Protein AF-A0A6J4S3A6-F1 (afdb_monomer_lite)

Secondary structure (DSSP, 8-state):
-TTHHHHHHHHHHHHHHHHHHHHHTTT-----HHHHHHHHHSHHHHHHHHHTTHHHHGGG-HHHHHHHHHHHHHHTT-SS-SPPP---GGGSPP---SGGGGSPPP-SSS---HHHHHHHTT----TTSPP-EE--SEEEHHHHHHHHHH-TT--EE--HHHHHHHHHTTSGGG-TT-EEE-EE-GGG-----TTGGGT-EEPP-STT-S------

InterPro domains:
  IPR007859 ETF-QO/FixX, C-terminal domain [PF05187] (109-214)
  IPR036188 FAD/NAD(P)-binding domain superfamily [G3DSA:3.50.50.60] (1-51)
  IPR040156 Electron transfer flavoprotein-ubiquinone oxidoreductase [PTHR10617] (1-214)

Radius of gyration: 22.81 Å; chains: 1; bounding box: 54×41×66 Å

Organism: NCBI:txid768556

Sequence (216 aa):
LKGVHYAMHAGIYAAEAIYDQLKRSEGVVTDLSAYDARVRDSAIDKEIYRSRNMRQVFSKGFFAGGAMANLMEITGGRFPAGHFHTENDAEVDVFIGDRSKSYPKPDNELTFDKLSSVFLSGNATRDDAPNHIRIQEHVPLEVALMWQNMCPAAVYQVPDEVLERAEQNGGLAGMEGETVDVQVTPSNCVQCGAITAKGGRLTPPEGGDGPNYQLA

Foldseek 3Di:
DPCVVLVVQLVVLQVVQQVVCCVVPVHDDDDSVSSVVDSCVDPNVL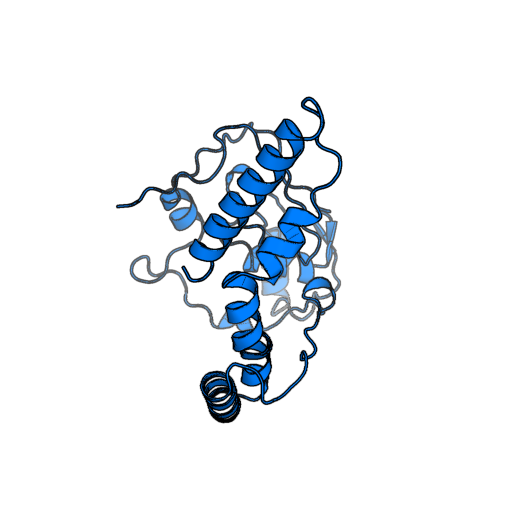QCLLCQCLVVQCVVPDPRSVVQNVVSNVVSNPPVHDHDDDDQLLPDDFADDPVVVPDDDAPVPPGDDLQVVLVVLVFDFDQPWPQQKDADQWAWPSLLVCCCVQASQNQKDFDPVLVVVQVVVVHCRVRTRPIGGIHGRRSRDQPPCRCVSPGMDGGDTPPPGHGDDDDD

pLDDT: mean 92.36, std 5.08, range [53.88, 97.88]

Structure (mmCIF, N/CA/C/O backbone):
data_AF-A0A6J4S3A6-F1
#
_entry.id   AF-A0A6J4S3A6-F1
#
loop_
_atom_site.group_PDB
_atom_site.id
_atom_site.type_symbol
_atom_site.label_atom_id
_atom_site.label_alt_id
_atom_site.label_comp_id
_atom_site.label_asym_id
_atom_site.label_entity_id
_atom_site.label_seq_id
_atom_site.pdbx_PDB_ins_code
_atom_site.Cartn_x
_atom_site.Cartn_y
_atom_site.Cartn_z
_atom_site.occupancy
_atom_site.B_iso_or_equiv
_atom_site.auth_seq_id
_atom_site.auth_comp_id
_atom_site.auth_asym_id
_atom_site.auth_atom_id
_atom_site.pdbx_PDB_model_num
ATOM 1 N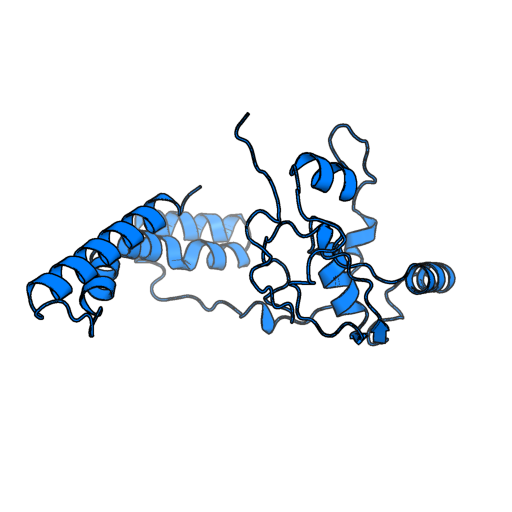 N . LEU A 1 1 ? -12.408 6.537 -0.265 1.00 53.88 1 LEU A N 1
ATOM 2 C CA . LEU A 1 1 ? -11.934 6.180 1.095 1.00 53.88 1 LEU A CA 1
ATOM 3 C C . LEU A 1 1 ? -12.893 5.203 1.792 1.00 53.88 1 LEU A C 1
ATOM 5 O O . LEU A 1 1 ? -13.306 5.434 2.921 1.00 53.88 1 LEU A O 1
ATOM 9 N N . LYS A 1 2 ? -13.271 4.096 1.136 1.00 72.94 2 LYS A N 1
ATOM 10 C CA . LYS A 1 2 ? -14.063 3.045 1.798 1.00 72.94 2 LYS A CA 1
ATOM 11 C C . LYS A 1 2 ? -13.086 2.236 2.658 1.00 72.94 2 LYS A C 1
ATOM 13 O O . LYS A 1 2 ? -12.140 1.692 2.101 1.00 72.94 2 LYS A O 1
ATOM 18 N N . GLY A 1 3 ? -13.248 2.261 3.981 1.00 89.25 3 GLY A N 1
ATOM 19 C CA . GLY A 1 3 ? -12.340 1.611 4.937 1.00 89.25 3 GLY A CA 1
ATOM 20 C C . GLY A 1 3 ? -11.951 2.485 6.132 1.00 89.25 3 GLY A C 1
ATOM 21 O O . GLY A 1 3 ? -11.727 1.958 7.216 1.00 89.25 3 GLY A O 1
ATOM 22 N N . VAL A 1 4 ? -11.952 3.816 5.979 1.00 94.38 4 VAL A N 1
ATOM 23 C CA . VAL A 1 4 ? -11.658 4.743 7.092 1.00 94.38 4 VAL A CA 1
ATOM 24 C C . VAL A 1 4 ? -12.706 4.616 8.195 1.00 94.38 4 VAL A C 1
ATOM 26 O O . VAL A 1 4 ? -12.361 4.541 9.368 1.00 94.38 4 VAL A O 1
ATOM 29 N N . HIS A 1 5 ? -13.984 4.513 7.828 1.00 93.81 5 HIS A N 1
ATOM 30 C CA . HIS A 1 5 ? -15.069 4.324 8.788 1.00 93.81 5 HIS A CA 1
ATOM 31 C C . HIS A 1 5 ? -14.950 2.994 9.543 1.00 93.81 5 HIS A C 1
ATOM 33 O O . HIS A 1 5 ? -15.181 2.964 10.748 1.00 93.81 5 HIS A O 1
ATOM 39 N N . TYR A 1 6 ? -14.509 1.914 8.885 1.00 95.00 6 TYR A N 1
ATOM 40 C CA . TYR A 1 6 ? -14.209 0.655 9.576 1.00 95.00 6 TYR A CA 1
ATOM 41 C C . TYR A 1 6 ? -13.036 0.799 10.541 1.00 95.00 6 TYR A C 1
ATOM 43 O O . TYR A 1 6 ? -13.127 0.312 11.661 1.00 95.00 6 TYR A O 1
ATOM 51 N N . ALA A 1 7 ? -11.965 1.493 10.145 1.00 95.94 7 ALA A N 1
ATOM 52 C CA . ALA A 1 7 ? -10.823 1.745 11.021 1.00 95.94 7 ALA A CA 1
ATOM 53 C C . ALA A 1 7 ? -11.223 2.573 12.255 1.00 95.94 7 ALA A C 1
ATOM 55 O O . ALA A 1 7 ? -10.810 2.257 13.368 1.00 95.94 7 ALA A O 1
ATOM 56 N N . MET A 1 8 ? -12.088 3.579 12.081 1.00 96.12 8 MET A N 1
ATOM 57 C CA . MET A 1 8 ? -12.657 4.346 13.194 1.00 96.12 8 MET A CA 1
ATOM 58 C C . MET A 1 8 ? -13.475 3.452 14.131 1.00 96.12 8 MET A C 1
ATOM 60 O O . MET A 1 8 ? -13.255 3.477 15.339 1.00 96.12 8 MET A O 1
ATOM 64 N N . HIS A 1 9 ? -14.381 2.632 13.589 1.00 96.25 9 HIS A N 1
ATOM 65 C CA . HIS A 1 9 ? -15.170 1.695 14.391 1.00 96.25 9 HIS A CA 1
ATOM 66 C C . HIS A 1 9 ? -14.294 0.672 15.118 1.00 96.25 9 HIS A C 1
ATOM 68 O O . HIS A 1 9 ? -14.492 0.452 16.308 1.00 96.25 9 HIS A O 1
ATOM 74 N N . ALA A 1 10 ? -13.292 0.103 14.448 1.00 97.00 10 ALA A N 1
ATOM 75 C CA . ALA A 1 10 ? -12.333 -0.806 15.061 1.00 97.00 10 ALA A CA 1
ATOM 76 C C . ALA A 1 10 ? -11.585 -0.130 16.223 1.00 97.00 10 ALA A C 1
ATOM 78 O O . ALA A 1 10 ? -11.488 -0.706 17.303 1.00 97.00 10 ALA A O 1
ATOM 79 N N . GLY A 1 11 ? -11.138 1.118 16.046 1.00 97.62 11 GLY A N 1
ATOM 80 C CA . GLY A 1 11 ? -10.522 1.904 17.118 1.00 97.62 11 GLY A CA 1
ATOM 81 C C . GLY A 1 11 ? -11.458 2.132 18.310 1.00 97.62 11 GLY A C 1
ATOM 82 O O . GLY A 1 11 ? -11.045 1.952 19.455 1.00 97.62 11 GLY A O 1
ATOM 83 N N . ILE A 1 12 ? -12.729 2.457 18.053 1.00 97.75 12 ILE A N 1
ATOM 84 C CA . ILE A 1 12 ? -13.757 2.613 19.095 1.00 97.75 12 ILE A CA 1
ATOM 85 C C . ILE A 1 12 ? -13.963 1.294 19.851 1.00 97.75 12 ILE A C 1
ATOM 87 O O . ILE A 1 12 ? -13.875 1.274 21.077 1.00 97.75 12 ILE A O 1
ATOM 91 N N . TYR A 1 13 ? -14.161 0.179 19.144 1.00 97.88 13 TYR A N 1
ATOM 92 C CA . TYR A 1 13 ? -14.373 -1.131 19.768 1.00 97.88 13 TYR A CA 1
ATOM 93 C C . TYR A 1 13 ? -13.161 -1.601 20.574 1.00 97.88 13 TYR A C 1
ATOM 95 O O . TYR A 1 13 ? -13.328 -2.218 21.628 1.00 97.88 13 TYR A O 1
ATOM 103 N N . ALA A 1 14 ? -11.946 -1.307 20.103 1.00 97.38 14 ALA A N 1
ATOM 104 C CA . ALA A 1 14 ? -10.721 -1.601 20.835 1.00 97.38 14 ALA A CA 1
ATOM 105 C C . ALA A 1 14 ? -10.650 -0.787 22.134 1.00 97.38 14 ALA A C 1
ATOM 107 O O . ALA A 1 14 ? -10.395 -1.352 23.197 1.00 97.38 14 ALA A O 1
ATOM 108 N N . ALA A 1 15 ? -10.939 0.518 22.072 1.00 97.25 15 ALA A N 1
ATOM 109 C CA . ALA A 1 15 ? -10.953 1.389 23.244 1.00 97.25 15 ALA A CA 1
ATOM 110 C C . ALA A 1 15 ? -11.995 0.946 24.285 1.00 97.25 15 ALA A C 1
ATOM 112 O O . ALA A 1 15 ? -11.681 0.866 25.472 1.00 97.25 15 ALA A O 1
ATOM 113 N N . GLU A 1 16 ? -13.209 0.598 23.848 1.00 96.25 16 GLU A N 1
ATOM 114 C CA . GLU A 1 16 ? -14.265 0.070 24.719 1.00 96.25 16 GLU A CA 1
ATOM 115 C C . GLU A 1 16 ? -13.851 -1.246 25.391 1.00 96.25 16 GLU A C 1
ATOM 117 O O . GLU A 1 16 ? -14.029 -1.406 26.598 1.00 96.25 16 GLU A O 1
ATOM 122 N N . ALA A 1 17 ? -13.256 -2.177 24.636 1.00 96.19 17 ALA A N 1
ATOM 123 C CA . ALA A 1 17 ? -12.787 -3.452 25.175 1.00 96.19 17 ALA A CA 1
ATOM 124 C C . ALA A 1 17 ? -11.681 -3.270 26.225 1.00 96.19 17 ALA A C 1
ATOM 126 O O . ALA A 1 17 ? -11.756 -3.866 27.301 1.00 96.19 17 ALA A O 1
ATOM 127 N N . ILE A 1 18 ? -10.696 -2.413 25.937 1.00 96.31 18 ILE A N 1
ATOM 128 C CA . ILE A 1 18 ? -9.613 -2.076 26.869 1.00 96.31 18 ILE A CA 1
ATOM 129 C C . ILE A 1 18 ? -10.188 -1.451 28.143 1.00 96.31 18 ILE A C 1
ATOM 131 O O . ILE A 1 18 ? -9.857 -1.874 29.251 1.00 96.31 18 ILE A O 1
ATOM 135 N N . TYR A 1 19 ? -11.077 -0.466 28.003 1.00 95.62 19 TYR A N 1
ATOM 136 C CA . TYR A 1 19 ? -11.673 0.237 29.135 1.00 95.62 19 TYR A CA 1
ATOM 137 C C . TYR A 1 19 ? -12.502 -0.683 30.039 1.00 95.62 19 TYR A C 1
ATOM 139 O O . TYR A 1 19 ? -12.369 -0.636 31.266 1.00 95.62 19 TYR A O 1
ATOM 147 N N . ASP A 1 20 ? -13.328 -1.548 29.448 1.00 93.69 20 ASP A N 1
ATOM 148 C CA . ASP A 1 20 ? -14.115 -2.529 30.194 1.00 93.69 20 ASP A CA 1
ATOM 149 C C . ASP A 1 20 ? -13.223 -3.488 30.982 1.00 93.69 20 ASP A C 1
ATOM 151 O O . ASP A 1 20 ? -13.526 -3.811 32.136 1.00 93.69 20 ASP A O 1
ATOM 155 N N . GLN A 1 21 ? -12.113 -3.930 30.385 1.00 94.31 21 GLN A N 1
ATOM 156 C CA . GLN A 1 21 ? -11.189 -4.828 31.059 1.00 94.31 21 GLN A CA 1
ATOM 157 C C . GLN A 1 21 ? -10.470 -4.136 32.217 1.00 94.31 21 GLN A C 1
ATOM 159 O O . GLN A 1 21 ? -10.438 -4.691 33.317 1.00 94.31 21 GLN A O 1
ATOM 164 N N . LEU A 1 22 ? -9.974 -2.913 32.003 1.00 95.06 22 LEU A N 1
ATOM 165 C CA . LEU A 1 22 ? -9.347 -2.103 33.049 1.00 95.06 22 LEU A CA 1
ATOM 166 C C . LEU A 1 22 ? -10.274 -1.926 34.257 1.00 95.06 22 LEU A C 1
ATOM 168 O O . LEU A 1 22 ? -9.833 -2.061 35.397 1.00 95.06 22 LEU A O 1
ATOM 172 N N . LYS A 1 23 ? -11.568 -1.681 34.016 1.00 93.69 23 LYS A N 1
ATOM 173 C CA . LYS A 1 23 ? -12.576 -1.549 35.077 1.00 93.69 23 LYS A CA 1
ATOM 174 C C . LYS A 1 23 ? -12.813 -2.829 35.868 1.00 93.69 23 LYS A C 1
ATOM 176 O O . LYS A 1 23 ? -13.045 -2.759 37.070 1.00 93.69 23 LYS A O 1
ATOM 181 N N . ARG A 1 24 ? -12.839 -3.977 35.192 1.00 90.69 24 ARG A N 1
ATOM 182 C CA . ARG A 1 24 ? -13.183 -5.269 35.809 1.00 90.69 24 ARG A CA 1
ATOM 183 C C . ARG A 1 24 ? -11.988 -5.969 36.449 1.00 90.69 24 ARG A C 1
ATOM 185 O O . ARG A 1 24 ? -12.195 -6.828 37.295 1.00 90.69 24 ARG A O 1
ATOM 192 N N . SER A 1 25 ? -10.772 -5.609 36.046 1.00 87.06 25 SER A N 1
ATOM 193 C CA . SER A 1 25 ? -9.546 -6.359 36.353 1.00 87.06 25 SER A CA 1
ATOM 194 C C . SER A 1 25 ? -8.520 -5.516 37.115 1.00 87.06 25 SER A C 1
ATOM 196 O O . SER A 1 25 ? -7.321 -5.665 36.898 1.00 87.06 25 SER A O 1
ATOM 198 N N . GLU A 1 26 ? -8.985 -4.580 37.952 1.00 86.00 26 GLU A N 1
ATOM 199 C CA . GLU A 1 26 ? -8.135 -3.727 38.804 1.00 86.00 26 GLU A CA 1
ATOM 200 C C . GLU A 1 26 ? -6.986 -3.029 38.040 1.00 86.00 26 GLU A C 1
ATOM 202 O O . GLU A 1 26 ? -5.879 -2.867 38.545 1.00 86.00 26 GLU A O 1
ATOM 207 N N . GLY A 1 27 ? -7.244 -2.604 36.798 1.00 84.69 27 GLY A N 1
ATOM 208 C CA . GLY A 1 27 ? -6.258 -1.911 35.964 1.00 84.69 27 GLY A CA 1
ATOM 209 C C . GLY A 1 27 ? -5.333 -2.807 35.133 1.00 84.69 27 GLY A C 1
ATOM 210 O O . GLY A 1 27 ? -4.421 -2.285 34.495 1.00 84.69 27 GLY A O 1
ATOM 211 N N . VAL A 1 28 ? -5.560 -4.123 35.079 1.00 87.31 28 VAL A N 1
ATOM 212 C CA . VAL A 1 28 ? -4.766 -5.049 34.251 1.00 87.31 28 VAL A CA 1
ATOM 213 C C . VAL A 1 28 ? -5.527 -5.448 32.981 1.00 87.31 28 VAL A C 1
ATOM 215 O O . VAL A 1 28 ? -6.681 -5.859 33.039 1.00 87.31 28 VAL A O 1
ATOM 218 N N . VAL A 1 29 ? -4.873 -5.363 31.820 1.00 87.81 29 VAL A N 1
ATOM 219 C CA . VAL A 1 29 ? -5.409 -5.821 30.524 1.00 87.81 29 VAL A CA 1
ATOM 220 C C . VAL A 1 29 ? -4.690 -7.107 30.127 1.00 87.81 29 VAL A C 1
ATOM 222 O O . VAL A 1 29 ? -3.483 -7.086 29.897 1.00 87.81 29 VAL A O 1
ATOM 225 N N . THR A 1 30 ? -5.406 -8.227 30.059 1.00 89.06 30 THR A N 1
ATOM 226 C CA . THR A 1 30 ? -4.846 -9.548 29.712 1.00 89.06 30 THR A CA 1
ATOM 227 C C . THR A 1 30 ? -5.571 -10.250 28.566 1.00 89.06 30 THR A C 1
ATOM 229 O O . THR A 1 30 ? -5.031 -11.199 28.008 1.00 89.06 30 THR A O 1
ATOM 232 N N . ASP A 1 31 ? -6.776 -9.805 28.203 1.00 90.12 31 ASP A N 1
ATOM 233 C CA . ASP A 1 31 ? -7.652 -10.488 27.249 1.00 90.12 31 ASP A CA 1
ATOM 234 C C . ASP A 1 31 ? -8.515 -9.477 26.493 1.00 90.12 31 ASP A C 1
ATOM 236 O O . ASP A 1 31 ? -9.403 -8.836 27.054 1.00 90.12 31 ASP A O 1
ATOM 240 N N . LE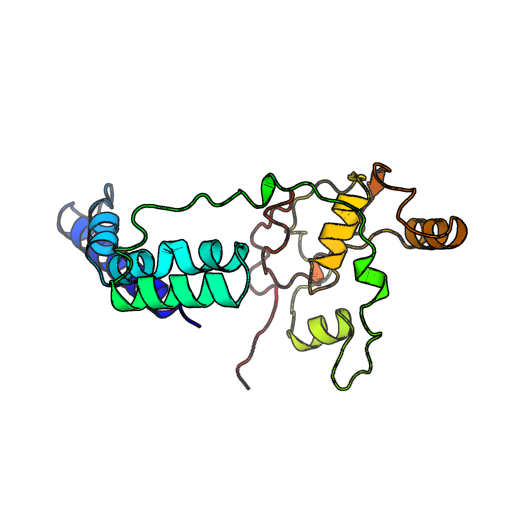U A 1 32 ? -8.270 -9.384 25.189 1.00 93.31 32 LEU A N 1
ATOM 241 C CA . LEU A 1 32 ? -9.007 -8.525 24.268 1.00 93.31 32 LEU A CA 1
ATOM 242 C C . LEU A 1 32 ? -9.890 -9.332 23.304 1.00 93.31 32 LEU A C 1
ATOM 244 O O . LEU A 1 32 ? -10.289 -8.820 22.262 1.00 93.31 32 LEU A O 1
ATOM 248 N N . SER A 1 33 ? -10.259 -10.569 23.645 1.00 96.00 33 SER A N 1
ATOM 249 C CA . SER A 1 33 ? -11.230 -11.374 22.885 1.00 96.00 33 SER A CA 1
ATOM 250 C C . SER A 1 33 ? -12.563 -10.642 22.661 1.00 96.00 33 SER A C 1
ATOM 252 O O . SER A 1 33 ? -13.178 -10.754 21.601 1.00 96.00 33 SER A O 1
ATOM 254 N N . ALA A 1 34 ? -12.974 -9.801 23.617 1.00 95.31 34 ALA A N 1
ATOM 255 C CA . ALA A 1 34 ? -14.160 -8.957 23.502 1.00 95.31 34 ALA 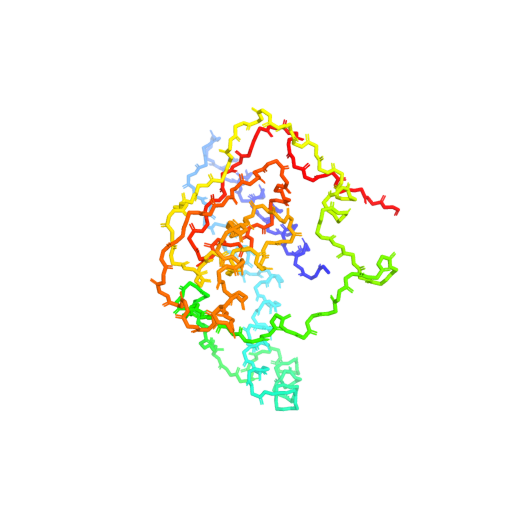A CA 1
ATOM 256 C C . ALA A 1 34 ? -14.065 -7.906 22.377 1.00 95.31 34 ALA A C 1
ATOM 258 O O . ALA A 1 34 ? -15.099 -7.466 21.877 1.00 95.31 34 ALA A O 1
ATOM 259 N N . TYR A 1 35 ? -12.861 -7.481 21.975 1.00 97.44 35 TYR A N 1
ATOM 260 C CA . TYR A 1 35 ? -12.679 -6.622 20.800 1.00 97.44 35 TYR A CA 1
ATOM 261 C C . TYR A 1 35 ? -12.959 -7.397 19.505 1.00 97.44 35 TYR A C 1
ATOM 263 O O . TYR A 1 35 ? -13.741 -6.925 18.682 1.00 97.44 35 TYR A O 1
ATOM 271 N N . ASP A 1 36 ? -12.397 -8.602 19.355 1.00 97.00 36 ASP A N 1
ATOM 272 C CA . ASP A 1 36 ? -12.640 -9.460 18.182 1.00 97.00 36 ASP A CA 1
ATOM 273 C C . ASP A 1 36 ? -14.134 -9.787 18.037 1.00 97.00 36 ASP A C 1
ATOM 275 O O . ASP A 1 36 ? -14.702 -9.601 16.961 1.00 97.00 36 ASP A O 1
ATOM 279 N N . ALA A 1 37 ? -14.806 -10.155 19.135 1.00 97.44 37 ALA A N 1
ATOM 280 C CA . ALA A 1 37 ? -16.251 -10.388 19.137 1.00 97.44 37 ALA A CA 1
ATOM 281 C C . ALA A 1 37 ? -17.042 -9.152 18.669 1.00 97.44 37 ALA A C 1
ATOM 283 O O . ALA A 1 37 ? -17.884 -9.254 17.778 1.00 97.44 37 ALA A O 1
ATOM 284 N N . ARG A 1 38 ? -16.724 -7.960 19.198 1.00 97.56 38 ARG A N 1
ATOM 285 C CA . ARG A 1 38 ? -17.371 -6.705 18.780 1.00 97.56 38 ARG A CA 1
ATOM 286 C C . ARG A 1 38 ? -17.172 -6.416 17.297 1.00 97.56 38 ARG A C 1
ATOM 288 O O . ARG A 1 38 ? -18.129 -6.031 16.634 1.00 97.56 38 ARG A O 1
ATOM 295 N N . VAL A 1 39 ? -15.962 -6.605 16.765 1.00 97.44 39 VAL A N 1
ATOM 296 C CA . VAL A 1 39 ? -15.687 -6.405 15.333 1.00 97.44 39 VAL A CA 1
ATOM 297 C C . VAL A 1 39 ? -16.514 -7.375 14.489 1.00 97.44 39 VAL A C 1
ATOM 299 O O . VAL A 1 39 ? -17.177 -6.925 13.551 1.00 97.44 39 VAL A O 1
ATOM 302 N N . ARG A 1 40 ? -16.542 -8.665 14.848 1.00 96.50 40 ARG A N 1
ATOM 303 C CA . ARG A 1 40 ? -17.299 -9.706 14.128 1.00 96.50 40 ARG A CA 1
ATOM 304 C C . ARG A 1 40 ? -18.814 -9.503 14.174 1.00 96.50 40 ARG A C 1
ATOM 306 O O . ARG A 1 40 ? -19.495 -9.779 13.193 1.00 96.50 40 ARG A O 1
ATOM 313 N N . ASP A 1 41 ? -19.345 -8.955 15.263 1.00 96.81 41 ASP A N 1
ATOM 314 C CA . ASP A 1 41 ? -20.783 -8.683 15.396 1.00 96.81 41 ASP A CA 1
ATOM 315 C C . ASP A 1 41 ? -21.213 -7.326 14.789 1.00 96.81 41 ASP A C 1
ATOM 317 O O . ASP A 1 41 ? -22.412 -7.019 14.667 1.00 96.81 41 ASP A O 1
ATOM 321 N N . SER A 1 42 ? -20.247 -6.499 14.372 1.00 96.06 42 SER A N 1
ATOM 322 C CA . SER A 1 42 ? -20.474 -5.132 13.889 1.00 96.06 42 SER A CA 1
ATOM 323 C C . SER A 1 42 ? -20.875 -5.032 12.410 1.00 96.06 42 SER A C 1
ATOM 325 O O . SER A 1 42 ? -21.037 -6.016 11.686 1.00 96.06 42 SER A O 1
ATOM 327 N N . ALA A 1 43 ? -21.049 -3.792 11.942 1.00 92.50 43 ALA A N 1
ATOM 328 C CA . ALA A 1 43 ? -21.210 -3.487 10.523 1.00 92.50 43 ALA A CA 1
ATOM 329 C C . ALA A 1 43 ? -19.944 -3.791 9.700 1.00 92.50 43 ALA A C 1
ATOM 331 O O . ALA A 1 43 ? -20.068 -4.070 8.510 1.00 92.50 43 ALA A O 1
ATOM 332 N N . ILE A 1 44 ? -18.753 -3.787 10.322 1.00 95.50 44 ILE A N 1
ATOM 333 C CA . ILE A 1 44 ? -17.480 -4.069 9.641 1.00 95.50 44 ILE A CA 1
ATOM 334 C C . ILE A 1 44 ? -17.540 -5.455 8.993 1.00 95.50 44 ILE A C 1
ATOM 336 O O . ILE A 1 44 ? -17.407 -5.572 7.776 1.00 95.50 44 ILE A O 1
ATOM 340 N N . ASP A 1 45 ? -17.800 -6.494 9.790 1.00 94.94 45 ASP A N 1
ATOM 341 C CA . ASP A 1 45 ? -17.820 -7.874 9.301 1.00 94.94 45 ASP A CA 1
ATOM 342 C C . ASP A 1 45 ? -18.948 -8.102 8.290 1.00 94.94 45 ASP A C 1
ATOM 344 O O . ASP A 1 45 ? -18.725 -8.662 7.220 1.00 94.94 45 ASP A O 1
ATOM 348 N N . LYS A 1 46 ? -20.145 -7.564 8.557 1.00 92.69 46 LYS A N 1
ATOM 349 C CA . LYS A 1 46 ? -21.302 -7.674 7.652 1.00 92.69 46 LYS A CA 1
ATOM 350 C C . LYS A 1 46 ? -21.019 -7.087 6.266 1.00 92.69 46 LYS A C 1
ATOM 352 O O . LYS A 1 46 ? -21.387 -7.688 5.253 1.00 92.69 46 LYS A O 1
ATOM 357 N N . GLU A 1 47 ? -20.378 -5.923 6.198 1.00 93.12 47 GLU A N 1
ATOM 358 C CA . GLU A 1 47 ? -20.072 -5.251 4.931 1.00 93.12 47 GLU A CA 1
ATOM 359 C C . GLU A 1 47 ? -18.877 -5.886 4.202 1.00 93.12 47 GLU A C 1
ATOM 361 O O . GLU A 1 47 ? -18.921 -6.056 2.976 1.00 93.12 47 GLU A O 1
ATOM 366 N N . ILE A 1 48 ? -17.842 -6.313 4.935 1.00 92.81 48 ILE A N 1
ATOM 367 C CA . ILE A 1 48 ? -16.728 -7.084 4.362 1.00 92.81 48 ILE A CA 1
ATOM 368 C C . ILE A 1 48 ? -17.251 -8.412 3.814 1.00 92.81 48 ILE A C 1
ATOM 370 O O . ILE A 1 48 ? -16.970 -8.753 2.668 1.00 92.81 48 ILE A O 1
ATOM 374 N N . TYR A 1 49 ? -18.093 -9.126 4.563 1.00 92.75 49 TYR A N 1
ATOM 375 C CA . TYR A 1 49 ? -18.704 -10.376 4.120 1.00 92.75 49 TYR A CA 1
ATOM 376 C C . TYR A 1 49 ? -19.482 -10.198 2.816 1.00 92.75 49 TYR A C 1
ATOM 378 O O . TYR A 1 49 ? -19.344 -11.019 1.906 1.00 92.75 49 TYR A O 1
ATOM 386 N N . ARG A 1 50 ? -20.266 -9.119 2.690 1.00 92.88 50 ARG A N 1
ATOM 387 C CA . ARG A 1 50 ? -21.036 -8.812 1.473 1.00 92.88 50 ARG A CA 1
ATOM 388 C C . ARG A 1 50 ? -20.145 -8.627 0.243 1.00 92.88 50 ARG A C 1
ATOM 390 O O . ARG A 1 50 ? -20.545 -8.994 -0.860 1.00 92.88 50 ARG A O 1
ATOM 397 N N . SER A 1 51 ? -18.948 -8.076 0.437 1.00 91.81 51 SER A N 1
ATOM 398 C CA . SER A 1 51 ? -18.022 -7.680 -0.629 1.00 91.81 51 SER A CA 1
ATOM 399 C C . SER A 1 51 ? -16.811 -8.612 -0.799 1.00 91.81 51 SER A C 1
ATOM 401 O O . SER A 1 51 ? -16.020 -8.421 -1.721 1.00 91.81 51 SER A O 1
ATOM 403 N N . ARG A 1 52 ? -16.689 -9.663 0.024 1.00 93.06 52 ARG A N 1
ATOM 404 C CA . ARG A 1 52 ? -15.477 -10.494 0.180 1.00 93.06 52 ARG A CA 1
ATOM 405 C C . ARG A 1 52 ? -14.905 -11.109 -1.101 1.00 93.06 52 ARG A C 1
ATOM 407 O O . ARG A 1 52 ? -13.706 -11.346 -1.171 1.00 93.06 52 ARG A O 1
ATOM 414 N N . ASN A 1 53 ? -15.758 -11.365 -2.096 1.00 94.81 53 ASN A N 1
ATOM 415 C CA . ASN A 1 53 ? -15.376 -11.980 -3.372 1.00 94.81 53 ASN A CA 1
ATOM 416 C C . ASN A 1 53 ? -15.409 -10.983 -4.552 1.00 94.81 53 ASN A C 1
ATOM 418 O O . ASN A 1 53 ? -15.258 -11.391 -5.705 1.00 94.81 53 ASN A O 1
ATOM 422 N N . MET A 1 54 ? -15.652 -9.685 -4.304 1.00 92.12 54 MET A N 1
ATOM 423 C CA . MET A 1 54 ? -15.824 -8.680 -5.365 1.00 92.12 54 MET A CA 1
ATOM 424 C C . MET A 1 54 ? -14.588 -8.555 -6.254 1.00 92.12 54 MET A C 1
ATOM 426 O O . MET A 1 54 ? -14.734 -8.499 -7.468 1.00 92.12 54 MET A O 1
ATOM 430 N N . ARG A 1 55 ? -13.373 -8.551 -5.694 1.00 92.06 55 ARG A N 1
ATOM 431 C CA . ARG A 1 55 ? -12.138 -8.484 -6.495 1.00 92.06 55 ARG A CA 1
ATOM 432 C C . ARG A 1 55 ? -11.969 -9.741 -7.351 1.00 92.06 55 ARG A C 1
ATOM 434 O O . ARG A 1 55 ? -11.662 -9.657 -8.535 1.00 92.06 55 ARG A O 1
ATOM 441 N N . GLN A 1 56 ? -12.214 -10.900 -6.754 1.00 93.44 56 GLN A N 1
ATOM 442 C CA . GLN A 1 56 ? -11.977 -12.214 -7.337 1.00 93.44 56 GLN A CA 1
ATOM 443 C C . GLN A 1 56 ? -12.914 -12.484 -8.515 1.00 93.44 56 GLN A C 1
ATOM 445 O O . GLN A 1 56 ? -12.509 -13.120 -9.478 1.00 93.44 56 GLN A O 1
ATOM 450 N N . VAL A 1 57 ? -14.154 -11.984 -8.502 1.00 94.12 57 VAL A N 1
ATOM 451 C CA . VAL A 1 57 ? -15.057 -12.179 -9.649 1.00 94.12 57 VAL A CA 1
ATOM 452 C C . VAL A 1 57 ? -14.608 -11.421 -10.900 1.00 94.12 57 VAL A C 1
ATOM 454 O O . VAL A 1 57 ? -14.886 -11.883 -12.007 1.00 94.12 57 VAL A O 1
ATOM 457 N N . PHE A 1 58 ? -13.881 -10.308 -10.755 1.00 93.81 58 PHE A N 1
ATOM 458 C CA . PHE A 1 58 ? -13.369 -9.536 -11.891 1.00 93.81 58 PHE A CA 1
ATOM 459 C C . PHE A 1 58 ? -12.167 -10.179 -12.589 1.00 93.81 58 PHE A C 1
ATOM 461 O O . PHE A 1 58 ? -11.888 -9.809 -13.729 1.00 93.81 58 PHE A O 1
ATOM 468 N N . SER A 1 59 ? -11.530 -11.201 -12.004 1.00 90.38 59 SER A N 1
ATOM 469 C CA . SER A 1 59 ? -10.548 -12.017 -12.738 1.00 90.38 59 SER A CA 1
ATOM 470 C C . SER A 1 59 ? -11.178 -12.752 -13.930 1.00 90.38 59 SER A C 1
ATOM 472 O O . SER A 1 59 ? -10.485 -13.115 -14.873 1.00 90.38 59 SER A O 1
ATOM 474 N N . LYS A 1 60 ? -12.512 -12.904 -13.942 1.00 89.12 60 LYS A N 1
ATOM 475 C CA . LYS A 1 60 ? -13.276 -13.484 -15.059 1.00 89.12 60 LYS A CA 1
ATOM 476 C C . LYS A 1 60 ? -13.655 -12.461 -16.142 1.00 89.12 60 LYS A C 1
ATOM 478 O O . LYS A 1 60 ? -14.470 -12.764 -17.011 1.00 89.12 60 LYS A O 1
ATOM 483 N N . GLY A 1 61 ? -13.098 -11.251 -16.087 1.00 94.44 61 GLY A N 1
ATOM 484 C CA . GLY A 1 61 ? -13.364 -10.166 -17.028 1.00 94.44 61 GLY A CA 1
ATOM 485 C C . GLY A 1 61 ? -14.522 -9.255 -16.612 1.00 94.44 61 GLY A C 1
ATOM 486 O O . GLY A 1 61 ? -15.323 -9.577 -15.735 1.00 94.44 61 GLY A O 1
ATOM 487 N N . PHE A 1 62 ? -14.611 -8.093 -17.263 1.00 95.31 62 PHE A N 1
ATOM 488 C CA . PHE A 1 62 ? -15.504 -7.000 -16.863 1.00 95.31 62 PHE A CA 1
ATOM 489 C C . PHE A 1 62 ? -16.987 -7.399 -16.818 1.00 95.31 62 PHE A C 1
ATOM 491 O O . PHE A 1 62 ? -17.661 -7.149 -15.823 1.00 95.31 62 PHE A O 1
ATOM 498 N N . PHE A 1 63 ? -17.496 -8.054 -17.866 1.00 96.50 63 PHE A N 1
ATOM 499 C CA . PHE A 1 63 ? -18.923 -8.381 -17.968 1.00 96.50 63 PHE A CA 1
ATOM 500 C C . PHE A 1 63 ? -19.342 -9.509 -17.021 1.00 96.50 63 PHE A C 1
ATOM 502 O O . PHE A 1 63 ? -20.307 -9.359 -16.272 1.00 96.50 63 PHE A O 1
ATOM 509 N N . ALA A 1 64 ? -18.607 -10.626 -17.012 1.00 95.00 64 ALA A N 1
ATOM 510 C CA . ALA A 1 64 ? -18.903 -11.749 -16.124 1.00 95.00 64 ALA A CA 1
ATOM 511 C C . ALA A 1 64 ? -18.674 -11.372 -14.652 1.00 95.00 64 ALA A C 1
ATOM 513 O O . ALA A 1 64 ? -19.514 -11.664 -13.798 1.00 95.00 64 ALA A O 1
ATOM 514 N N . GLY A 1 65 ? -17.574 -10.668 -14.367 1.00 95.38 65 GLY A N 1
ATOM 515 C CA . GLY A 1 65 ? -17.279 -10.092 -13.059 1.00 95.38 65 GLY A CA 1
ATOM 516 C C . GLY A 1 65 ? -18.368 -9.138 -12.592 1.00 95.38 65 GLY A C 1
ATOM 517 O O . GLY A 1 65 ? -18.877 -9.292 -11.485 1.00 95.38 65 GLY A O 1
ATOM 518 N N . GLY A 1 66 ? -18.806 -8.228 -13.464 1.00 96.00 66 GLY A N 1
ATOM 519 C CA . GLY A 1 66 ? -19.889 -7.290 -13.187 1.00 96.00 66 GLY A CA 1
ATOM 520 C C . GLY A 1 66 ? -21.211 -7.988 -12.867 1.00 96.00 66 GLY A C 1
ATOM 521 O O . GLY A 1 66 ? -21.860 -7.640 -11.881 1.00 96.00 66 GLY A O 1
ATOM 522 N N . ALA A 1 67 ? -21.595 -9.008 -13.638 1.00 95.69 67 ALA A N 1
ATOM 523 C CA . ALA A 1 67 ? -22.808 -9.781 -13.371 1.00 95.69 67 ALA A CA 1
ATOM 524 C C . ALA A 1 67 ? -22.753 -10.484 -12.002 1.00 95.69 67 ALA A C 1
ATOM 526 O O . ALA A 1 67 ? -23.688 -10.369 -11.208 1.00 95.69 67 ALA A O 1
ATOM 527 N N . MET A 1 68 ? -21.641 -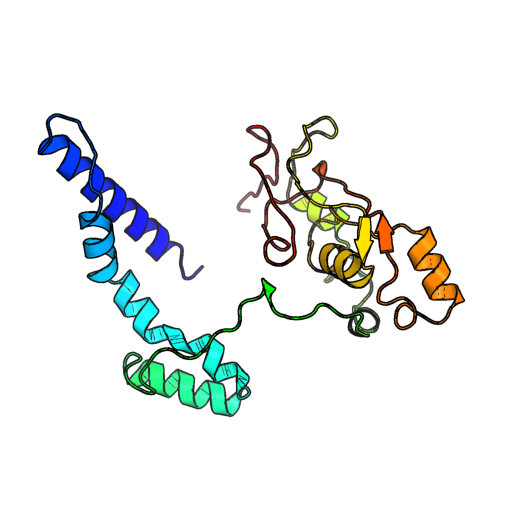11.156 -11.683 1.00 94.56 68 MET A N 1
ATOM 528 C CA . MET A 1 68 ? -21.466 -11.814 -10.382 1.00 94.56 68 MET A CA 1
ATOM 529 C C . MET A 1 68 ? -21.398 -10.809 -9.225 1.00 94.56 68 MET A C 1
ATOM 531 O O . MET A 1 68 ? -21.963 -11.070 -8.167 1.00 94.56 68 MET A O 1
ATOM 535 N N . ALA A 1 69 ? -20.746 -9.659 -9.412 1.00 94.44 69 ALA A N 1
ATOM 536 C CA . ALA A 1 69 ? -20.667 -8.603 -8.405 1.00 94.44 69 ALA A CA 1
ATOM 537 C C . ALA A 1 69 ? -22.052 -8.037 -8.063 1.00 94.44 69 ALA A C 1
ATOM 539 O O . ALA A 1 69 ? -22.386 -7.907 -6.888 1.00 94.44 69 ALA A O 1
ATOM 540 N N . ASN A 1 70 ? -22.888 -7.779 -9.073 1.00 94.50 70 ASN A N 1
ATOM 541 C CA . ASN A 1 70 ? -24.268 -7.338 -8.858 1.00 94.50 70 ASN A CA 1
ATOM 542 C C . ASN A 1 70 ? -25.113 -8.417 -8.169 1.00 94.50 70 ASN A C 1
ATOM 544 O O . ASN A 1 70 ? -25.905 -8.111 -7.282 1.00 94.50 70 ASN A O 1
ATOM 548 N N . LEU A 1 71 ? -24.921 -9.689 -8.524 1.00 94.62 71 LEU A N 1
ATOM 549 C CA . LEU A 1 71 ? -25.620 -10.791 -7.868 1.00 94.62 71 LEU A CA 1
ATOM 550 C C . LEU A 1 71 ? -25.225 -10.931 -6.389 1.00 94.62 71 LEU A C 1
ATOM 552 O O . LEU A 1 71 ? -26.090 -11.134 -5.535 1.00 94.62 71 LEU A O 1
ATOM 556 N N . MET A 1 72 ? -23.942 -10.763 -6.063 1.00 94.06 72 MET A N 1
ATOM 557 C CA . MET A 1 72 ? -23.488 -10.689 -4.672 1.00 94.06 72 MET A CA 1
ATOM 558 C C . MET A 1 72 ? -24.120 -9.506 -3.950 1.00 94.06 72 MET A C 1
ATOM 560 O O . MET A 1 72 ? -24.607 -9.663 -2.835 1.00 94.06 72 MET A O 1
ATOM 564 N N . GLU A 1 73 ? -24.178 -8.343 -4.591 1.00 93.06 73 GLU A N 1
ATOM 565 C CA . GLU A 1 73 ? -24.774 -7.154 -3.991 1.00 93.06 73 GLU A CA 1
ATOM 566 C C . GLU A 1 73 ? -26.260 -7.368 -3.664 1.00 93.06 73 GLU A C 1
ATOM 568 O O . GLU A 1 73 ? -26.679 -7.088 -2.540 1.00 93.06 73 GLU A O 1
ATOM 573 N N . ILE A 1 74 ? -27.032 -7.949 -4.589 1.00 95.00 74 ILE A N 1
ATOM 574 C CA . ILE A 1 74 ? -28.459 -8.262 -4.404 1.00 95.00 74 ILE A CA 1
ATOM 575 C C . ILE A 1 74 ? -28.666 -9.310 -3.302 1.00 95.00 74 ILE A C 1
ATOM 577 O O . ILE A 1 74 ? -29.602 -9.214 -2.512 1.00 95.00 74 ILE A O 1
ATOM 581 N N . THR A 1 75 ? -27.792 -10.314 -3.226 1.00 94.81 75 THR A N 1
ATOM 582 C CA . THR A 1 75 ? -27.931 -11.425 -2.269 1.00 94.81 75 THR A CA 1
ATOM 583 C C . THR A 1 75 ? -27.268 -11.159 -0.916 1.00 94.81 75 THR A C 1
ATOM 585 O O . THR A 1 75 ? -27.305 -12.023 -0.037 1.00 94.81 75 THR A O 1
ATOM 588 N N . GLY A 1 76 ? -26.647 -9.991 -0.728 1.00 93.06 76 GLY A N 1
ATOM 589 C CA . GLY A 1 76 ? -25.896 -9.669 0.487 1.00 93.06 76 GLY A CA 1
ATOM 590 C C . GLY A 1 76 ? -24.636 -10.528 0.662 1.00 93.06 76 GLY A C 1
ATOM 591 O O . GLY A 1 76 ? -24.287 -10.895 1.779 1.00 93.06 76 GLY A O 1
ATOM 592 N N . GLY A 1 77 ? -23.990 -10.920 -0.437 1.00 91.88 77 GLY A N 1
ATOM 593 C CA . GLY A 1 77 ? -22.808 -11.786 -0.458 1.00 91.88 77 GLY A CA 1
ATOM 594 C C . GLY A 1 77 ? -23.103 -13.260 -0.172 1.00 91.88 77 GLY A C 1
ATOM 595 O O . GLY A 1 77 ? -22.175 -14.049 0.010 1.00 91.88 77 GLY A O 1
ATOM 596 N N . ARG A 1 78 ? -24.376 -13.668 -0.114 1.00 92.06 78 ARG A N 1
ATOM 597 C CA . ARG A 1 78 ? -24.752 -15.074 0.116 1.00 92.06 78 ARG A CA 1
ATOM 598 C C . ARG A 1 78 ? -24.554 -15.941 -1.123 1.00 92.06 78 ARG A C 1
ATOM 600 O O . ARG A 1 78 ? -24.325 -17.139 -0.981 1.00 92.06 78 ARG A O 1
ATOM 607 N N . PHE A 1 79 ? -24.619 -15.352 -2.318 1.00 90.81 79 PHE A N 1
ATOM 608 C CA . PHE A 1 79 ? -24.383 -16.061 -3.569 1.00 90.81 79 PHE A CA 1
ATOM 609 C C . PHE A 1 79 ? -23.484 -15.259 -4.532 1.00 90.81 79 PHE A C 1
ATOM 611 O O . PHE A 1 79 ? -23.776 -14.090 -4.787 1.00 90.81 79 PHE A O 1
ATOM 618 N N . PRO A 1 80 ? -22.448 -15.880 -5.130 1.00 87.19 80 PRO A N 1
ATOM 619 C CA . PRO A 1 80 ? -21.946 -17.223 -4.833 1.00 87.19 80 PRO A CA 1
ATOM 620 C C . PRO A 1 80 ? -21.400 -17.339 -3.398 1.00 87.19 80 PRO A C 1
ATOM 622 O O . PRO A 1 80 ? -20.803 -16.409 -2.856 1.00 87.19 80 PRO A O 1
ATOM 625 N N . ALA A 1 81 ? -21.662 -18.486 -2.770 1.00 88.12 81 ALA A N 1
ATOM 626 C CA . ALA A 1 81 ? -21.302 -18.744 -1.379 1.00 88.12 81 ALA A CA 1
ATOM 627 C C . ALA A 1 81 ? -19.799 -19.032 -1.213 1.00 88.12 81 ALA A C 1
ATOM 629 O O . ALA A 1 81 ? -19.091 -19.329 -2.175 1.00 88.12 81 ALA A O 1
ATOM 630 N N . GLY A 1 82 ? -19.326 -18.981 0.034 1.00 90.06 82 GLY A N 1
ATOM 631 C CA . GLY A 1 82 ? -17.942 -19.305 0.389 1.00 90.06 82 GLY A CA 1
ATOM 632 C C . GLY A 1 82 ? -16.951 -18.166 0.146 1.00 90.06 82 GLY A C 1
ATOM 633 O O . GLY A 1 82 ? -17.330 -17.067 -0.272 1.00 90.06 82 GLY A O 1
ATOM 634 N N . HIS A 1 83 ? -15.685 -18.429 0.462 1.00 91.38 83 HIS A N 1
ATOM 635 C CA . HIS A 1 83 ? -14.557 -17.533 0.212 1.00 91.38 83 HIS A CA 1
ATOM 636 C C . HIS A 1 83 ? -13.814 -18.018 -1.024 1.00 91.38 83 HIS A C 1
ATOM 638 O O . HIS A 1 83 ? -13.502 -19.204 -1.135 1.00 91.38 83 HIS A O 1
ATOM 644 N N . PHE A 1 84 ? -13.569 -17.115 -1.965 1.00 93.75 84 PHE A N 1
ATOM 645 C CA . PHE A 1 84 ? -12.809 -17.445 -3.160 1.00 93.75 84 PHE A CA 1
ATOM 646 C C . PHE A 1 84 ? -11.317 -17.375 -2.865 1.00 93.75 84 PHE A C 1
ATOM 648 O O . PHE A 1 84 ? -10.865 -16.565 -2.053 1.00 93.75 84 PHE A O 1
ATOM 655 N N . HIS A 1 85 ? -10.559 -18.245 -3.528 1.00 91.81 85 HIS A N 1
ATOM 656 C CA . HIS A 1 85 ? -9.113 -18.257 -3.394 1.00 91.81 85 HIS A CA 1
ATOM 657 C C . HIS A 1 85 ? -8.532 -16.900 -3.808 1.00 91.81 85 HIS A C 1
ATOM 659 O O . HIS A 1 85 ? -8.987 -16.279 -4.771 1.00 91.81 85 HIS A O 1
ATOM 665 N N . THR A 1 86 ? -7.551 -16.446 -3.039 1.00 89.25 86 THR A N 1
ATOM 666 C CA . THR A 1 86 ? -6.757 -15.252 -3.311 1.00 89.25 86 THR A CA 1
ATOM 667 C C . THR A 1 86 ? -5.309 -15.682 -3.169 1.00 89.25 86 THR A C 1
ATOM 669 O O . THR A 1 86 ? -4.934 -16.199 -2.117 1.00 89.25 86 THR A O 1
ATOM 672 N N . GLU A 1 87 ? -4.545 -15.530 -4.241 1.00 89.62 87 GLU A N 1
ATOM 673 C CA . GLU A 1 87 ? -3.114 -15.814 -4.247 1.00 89.62 87 GLU A CA 1
ATOM 674 C C . GLU A 1 87 ? -2.367 -14.796 -3.382 1.00 89.62 87 GLU A C 1
ATOM 676 O O . GLU A 1 87 ? -2.797 -13.648 -3.233 1.00 89.62 87 GLU A O 1
ATOM 681 N N . ASN A 1 88 ? -1.271 -15.227 -2.766 1.00 91.00 88 ASN A N 1
ATOM 682 C CA . ASN A 1 88 ? -0.422 -14.329 -2.004 1.00 91.00 88 ASN A CA 1
ATOM 683 C C . ASN A 1 88 ? 0.455 -13.538 -2.980 1.00 91.00 88 ASN A C 1
ATOM 685 O O . ASN A 1 88 ? 1.197 -14.139 -3.753 1.00 91.00 88 ASN A O 1
ATOM 689 N N . ASP A 1 89 ? 0.426 -12.203 -2.911 1.00 89.56 89 ASP A N 1
ATOM 690 C CA . ASP A 1 89 ? 1.256 -11.347 -3.769 1.00 89.56 89 ASP A CA 1
ATOM 691 C C . ASP A 1 89 ? 2.746 -11.736 -3.682 1.00 89.56 89 ASP A C 1
ATOM 693 O O . ASP A 1 89 ? 3.475 -11.647 -4.671 1.00 89.56 89 ASP A O 1
ATOM 697 N N . ALA A 1 90 ? 3.200 -12.231 -2.523 1.00 90.00 90 ALA A N 1
ATOM 698 C CA . ALA A 1 90 ? 4.571 -12.693 -2.316 1.00 90.00 90 ALA A CA 1
ATOM 699 C C . ALA A 1 90 ? 4.952 -13.927 -3.153 1.00 90.00 90 ALA A C 1
ATOM 701 O O . ALA A 1 90 ? 6.123 -14.064 -3.501 1.00 90.00 90 ALA A O 1
ATOM 702 N N . GLU A 1 91 ? 3.989 -14.764 -3.540 1.00 91.38 91 GLU A N 1
ATOM 703 C CA . GLU A 1 91 ? 4.202 -16.015 -4.285 1.00 91.38 91 GLU A CA 1
ATOM 704 C C . GLU A 1 91 ? 4.184 -15.826 -5.810 1.00 91.38 91 GLU A C 1
ATOM 706 O O . GLU A 1 91 ? 4.577 -16.726 -6.540 1.00 91.38 91 GLU A O 1
ATOM 711 N N . VAL A 1 92 ? 3.756 -14.660 -6.308 1.00 91.12 92 VAL A N 1
ATOM 712 C CA . VAL A 1 92 ? 3.695 -14.379 -7.755 1.00 91.12 92 VAL A CA 1
ATOM 713 C C . VAL A 1 92 ? 5.088 -14.105 -8.329 1.00 91.12 92 VAL A C 1
ATOM 715 O O . VAL A 1 92 ? 5.742 -13.155 -7.906 1.00 91.12 92 VAL A O 1
ATOM 718 N N . ASP A 1 93 ? 5.550 -14.868 -9.313 1.00 91.00 93 ASP A N 1
ATOM 719 C CA . ASP A 1 93 ? 6.874 -14.639 -9.905 1.00 91.00 93 ASP A CA 1
ATOM 720 C C . ASP A 1 93 ? 7.021 -13.225 -10.494 1.00 91.00 93 ASP A C 1
ATOM 722 O O . ASP A 1 93 ? 6.098 -12.659 -11.090 1.00 91.00 93 ASP A O 1
ATOM 726 N N . VAL A 1 94 ? 8.203 -12.639 -10.302 1.00 91.81 94 VAL A N 1
ATOM 727 C CA . VAL A 1 94 ? 8.583 -11.353 -10.894 1.00 91.81 94 VAL A CA 1
ATOM 728 C C . VAL A 1 94 ? 9.326 -11.641 -12.192 1.00 91.81 94 VAL A C 1
ATOM 730 O O . VAL A 1 94 ? 10.147 -12.548 -12.225 1.00 91.81 94 VAL A O 1
ATOM 733 N N . PHE A 1 95 ? 9.036 -10.879 -13.245 1.00 92.56 95 PHE A N 1
ATOM 734 C CA . PHE A 1 95 ? 9.643 -11.075 -14.560 1.00 92.56 95 PHE A CA 1
ATOM 735 C C . PHE A 1 95 ? 9.888 -9.745 -15.276 1.00 92.56 95 PHE A C 1
ATOM 737 O O . PHE A 1 95 ? 9.233 -8.732 -14.993 1.00 92.56 95 PHE A O 1
ATOM 744 N N . ILE A 1 96 ? 10.799 -9.748 -16.251 1.00 92.88 96 ILE A N 1
ATOM 745 C CA . ILE A 1 96 ? 11.071 -8.576 -17.097 1.00 92.88 96 ILE A CA 1
ATOM 746 C C . ILE A 1 96 ? 10.111 -8.556 -18.295 1.00 92.88 96 ILE A C 1
ATOM 748 O O . ILE A 1 96 ? 10.320 -9.211 -19.313 1.00 92.88 96 ILE A O 1
ATOM 752 N N . GLY A 1 97 ? 9.040 -7.770 -18.179 1.00 89.31 97 GLY A N 1
ATOM 753 C CA . GLY A 1 97 ? 8.082 -7.533 -19.265 1.00 89.31 97 GLY A CA 1
ATOM 754 C C . GLY A 1 97 ? 8.447 -6.366 -20.194 1.00 89.31 97 GLY A C 1
ATOM 755 O O . GLY A 1 97 ? 9.411 -5.633 -19.984 1.00 89.31 97 GLY A O 1
ATOM 756 N N . ASP A 1 98 ? 7.613 -6.131 -21.209 1.00 87.44 98 ASP A N 1
ATOM 757 C CA . ASP A 1 98 ? 7.765 -5.037 -22.182 1.00 87.44 98 ASP A CA 1
ATOM 758 C C . ASP A 1 98 ? 6.892 -3.806 -21.878 1.00 87.44 98 ASP A C 1
ATOM 760 O O . ASP A 1 98 ? 6.927 -2.814 -22.613 1.00 87.44 98 ASP A O 1
ATOM 764 N N . ARG A 1 99 ? 6.130 -3.836 -20.776 1.00 84.62 99 ARG A N 1
ATOM 765 C CA . ARG A 1 99 ? 5.149 -2.796 -20.430 1.00 84.62 99 ARG A CA 1
ATOM 766 C C . ARG A 1 99 ? 5.774 -1.407 -20.312 1.00 84.62 99 ARG A C 1
ATOM 768 O O . ARG A 1 99 ? 5.126 -0.422 -20.672 1.00 84.62 99 ARG A O 1
ATOM 775 N N . SER A 1 100 ? 7.034 -1.331 -19.880 1.00 81.56 100 SER A N 1
ATOM 776 C CA . SER A 1 100 ? 7.803 -0.087 -19.776 1.00 81.56 100 SER A CA 1
ATOM 777 C C . SER A 1 100 ? 7.848 0.703 -21.090 1.00 81.56 100 SER A C 1
ATOM 779 O O . SER A 1 100 ? 7.742 1.926 -21.063 1.00 81.56 100 SER A O 1
ATOM 781 N N . LYS A 1 101 ? 7.884 0.018 -22.244 1.00 82.81 101 LYS A N 1
ATOM 782 C CA . LYS A 1 101 ? 7.966 0.625 -23.589 1.00 82.81 101 LYS A CA 1
ATOM 783 C C . LYS A 1 101 ? 6.756 1.485 -23.960 1.00 82.81 101 LYS A C 1
ATOM 785 O O . LYS A 1 101 ? 6.814 2.246 -24.919 1.00 82.81 101 LYS A O 1
ATOM 790 N N . SER A 1 102 ? 5.649 1.324 -23.238 1.00 87.88 102 SER A N 1
ATOM 791 C CA . SER A 1 102 ? 4.369 1.968 -23.541 1.00 87.88 102 SER A CA 1
ATOM 792 C C . SER A 1 102 ? 4.011 3.126 -22.609 1.00 87.88 102 SER A C 1
ATOM 794 O O . SER A 1 102 ? 3.000 3.787 -22.847 1.00 87.88 102 SER A O 1
ATOM 796 N N . TYR A 1 103 ? 4.797 3.380 -21.555 1.00 88.31 103 TYR A N 1
ATOM 797 C CA . TYR A 1 103 ? 4.548 4.536 -20.697 1.00 88.31 103 TYR A CA 1
ATOM 798 C C . TYR A 1 103 ? 4.960 5.827 -21.414 1.00 88.31 103 TYR A C 1
ATOM 800 O O . TYR A 1 103 ? 6.054 5.885 -21.984 1.00 88.31 103 TYR A O 1
ATOM 808 N N . PRO A 1 104 ? 4.105 6.865 -21.404 1.00 90.75 104 PRO A N 1
ATOM 809 C CA . PRO A 1 104 ? 4.471 8.153 -21.966 1.00 90.75 104 PRO A CA 1
ATOM 810 C C . PRO A 1 104 ? 5.617 8.767 -21.160 1.00 90.75 104 PRO A C 1
ATOM 812 O O . PRO A 1 104 ? 5.713 8.585 -19.943 1.00 90.75 104 PRO A O 1
ATOM 815 N N . LYS A 1 105 ? 6.479 9.522 -21.844 1.00 91.56 105 LYS A N 1
ATOM 816 C CA . LYS A 1 105 ? 7.415 10.415 -21.158 1.00 91.56 105 LYS A CA 1
ATOM 817 C C . LYS A 1 105 ? 6.613 11.511 -20.441 1.00 91.56 105 LYS A C 1
ATOM 819 O O . LYS A 1 105 ? 5.611 11.944 -21.010 1.00 91.56 105 LYS A O 1
ATOM 824 N N . PRO A 1 106 ? 7.049 11.962 -19.252 1.00 93.25 106 PRO A N 1
ATOM 825 C CA . PRO A 1 106 ? 6.429 13.092 -18.572 1.00 93.25 106 PRO A CA 1
ATOM 826 C C . PRO A 1 106 ? 6.328 14.319 -19.486 1.00 93.25 106 PRO A C 1
ATOM 828 O O . PRO A 1 106 ? 7.317 14.707 -20.110 1.00 93.25 106 PRO A O 1
ATOM 831 N N . ASP A 1 107 ? 5.139 14.911 -19.560 1.00 94.81 107 ASP A N 1
ATOM 832 C CA . ASP A 1 107 ? 4.843 16.147 -20.296 1.00 94.81 107 ASP A CA 1
ATOM 833 C C . ASP A 1 107 ? 4.803 17.390 -19.388 1.00 94.81 107 ASP A C 1
ATOM 835 O O . ASP A 1 107 ? 4.755 18.510 -19.887 1.00 94.81 107 ASP A O 1
ATOM 839 N N . ASN A 1 108 ? 4.879 17.198 -18.067 1.00 92.19 108 ASN A N 1
ATOM 840 C CA . ASN A 1 108 ? 4.761 18.218 -17.023 1.00 92.19 108 ASN A CA 1
ATOM 841 C C . ASN A 1 108 ? 3.416 18.968 -17.006 1.00 92.19 108 ASN A C 1
ATOM 843 O O . ASN A 1 108 ? 3.315 20.031 -16.394 1.00 92.19 108 ASN A O 1
ATOM 847 N N . GLU A 1 109 ? 2.379 18.404 -17.628 1.00 93.94 109 GLU A N 1
ATOM 848 C CA . GLU A 1 109 ? 1.010 18.933 -17.603 1.00 93.94 109 GLU A CA 1
ATOM 849 C C . GLU A 1 109 ? 0.023 17.901 -17.048 1.00 93.94 109 GLU A C 1
ATOM 851 O O . GLU A 1 109 ? -0.706 18.175 -16.093 1.00 93.94 109 GLU A O 1
ATOM 856 N N . LEU A 1 110 ? 0.014 16.698 -17.626 1.00 92.81 110 LEU A N 1
ATOM 857 C CA . LEU A 1 110 ? -0.813 15.567 -17.195 1.00 92.81 110 LEU A CA 1
ATOM 858 C C . LEU A 1 110 ? 0.025 14.454 -16.564 1.00 92.81 110 LEU A C 1
ATOM 860 O O . LEU A 1 110 ? -0.480 13.662 -15.766 1.00 92.81 110 LEU 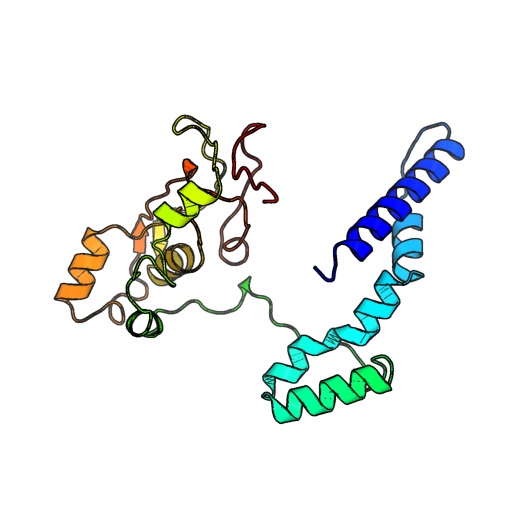A O 1
ATOM 864 N N . THR A 1 111 ? 1.299 14.377 -16.934 1.00 94.00 111 THR A N 1
ATOM 865 C CA . THR A 1 111 ? 2.246 13.354 -16.510 1.00 94.00 111 THR A CA 1
ATOM 866 C C . THR A 1 111 ? 3.528 14.008 -16.022 1.00 94.00 111 THR A C 1
ATOM 868 O O . THR A 1 111 ? 4.102 14.870 -16.677 1.00 94.00 111 THR A O 1
ATOM 871 N N . PHE A 1 112 ? 3.995 13.577 -14.858 1.00 94.12 112 PHE A N 1
ATOM 872 C CA . PHE A 1 112 ? 5.127 14.180 -14.162 1.00 94.12 112 PHE A CA 1
ATOM 873 C C . PHE A 1 112 ? 6.161 13.108 -13.849 1.00 94.12 112 PHE A C 1
ATOM 875 O O . PHE A 1 112 ? 5.828 11.925 -13.719 1.00 94.12 112 PHE A O 1
ATOM 882 N N . ASP A 1 113 ? 7.420 13.509 -13.725 1.00 93.31 113 ASP A N 1
ATOM 883 C CA . ASP A 1 113 ? 8.447 12.614 -13.218 1.00 93.31 113 ASP A CA 1
ATOM 884 C C . ASP A 1 113 ? 8.251 12.341 -11.710 1.00 93.31 113 ASP A C 1
ATOM 886 O O . ASP A 1 113 ? 7.526 13.043 -10.987 1.00 93.31 113 ASP A O 1
ATOM 890 N N . LYS A 1 114 ? 8.902 11.279 -11.223 1.00 94.12 114 LYS A N 1
ATOM 891 C CA . LYS A 1 114 ? 8.783 10.852 -9.823 1.00 94.12 114 LYS A CA 1
ATOM 892 C C . LYS A 1 114 ? 9.359 11.884 -8.852 1.00 94.12 114 LYS A C 1
ATOM 894 O O . LYS A 1 114 ? 8.772 12.078 -7.794 1.00 94.12 114 LYS A O 1
ATOM 899 N N . LEU A 1 115 ? 10.463 12.556 -9.185 1.00 93.81 115 LEU A N 1
ATOM 900 C CA . LEU A 1 115 ? 11.141 13.475 -8.264 1.00 93.81 115 LEU A CA 1
ATOM 901 C C . LEU A 1 115 ? 10.336 14.763 -8.070 1.00 93.81 115 LEU A C 1
ATOM 903 O O . LEU A 1 115 ? 10.156 15.196 -6.931 1.00 93.81 115 LEU A O 1
ATOM 907 N N . SER A 1 116 ? 9.750 15.307 -9.140 1.00 93.88 116 SER A N 1
ATOM 908 C CA . SER A 1 116 ? 8.790 16.416 -9.039 1.00 93.88 116 SER A CA 1
ATOM 909 C C . SER A 1 116 ? 7.592 16.041 -8.154 1.00 93.88 116 SER A C 1
ATOM 911 O O . SER A 1 116 ? 7.140 16.835 -7.330 1.00 93.88 116 SER A O 1
ATOM 913 N N . SER A 1 117 ? 7.112 14.797 -8.257 1.00 94.00 117 SER A N 1
ATOM 914 C CA . SER A 1 117 ? 6.019 14.282 -7.420 1.00 94.00 117 SER A CA 1
ATOM 915 C C . SER A 1 117 ? 6.422 14.111 -5.945 1.00 94.00 117 SER A C 1
ATOM 917 O O . SER A 1 117 ? 5.627 14.401 -5.051 1.00 94.00 117 SER A O 1
ATOM 919 N N . VAL A 1 118 ? 7.660 13.680 -5.666 1.00 95.12 118 VAL A N 1
ATOM 920 C CA . VAL A 1 118 ? 8.214 13.612 -4.300 1.00 95.12 118 VAL A CA 1
ATOM 921 C C . VAL A 1 118 ? 8.316 15.003 -3.690 1.00 95.12 118 VAL A C 1
ATOM 923 O O . VAL A 1 118 ? 7.894 15.188 -2.549 1.00 95.12 118 VAL A O 1
ATOM 926 N N . PHE A 1 119 ? 8.789 15.992 -4.447 1.00 93.31 119 PHE A N 1
ATOM 927 C CA . PHE A 1 119 ? 8.837 17.377 -3.982 1.00 93.31 119 PHE A CA 1
ATOM 928 C C . PHE A 1 119 ? 7.446 17.880 -3.560 1.00 93.31 119 PHE A C 1
ATOM 930 O O . PHE A 1 119 ? 7.280 18.410 -2.462 1.00 93.31 119 PHE A O 1
ATOM 937 N N . LEU A 1 120 ? 6.418 17.626 -4.377 1.00 93.75 120 LEU A N 1
ATOM 938 C CA . LEU A 1 120 ? 5.035 18.021 -4.076 1.00 93.75 120 LEU A CA 1
ATOM 939 C C . LEU A 1 120 ? 4.407 17.263 -2.899 1.00 93.75 120 LEU A C 1
ATOM 941 O O . LEU A 1 120 ? 3.441 17.746 -2.313 1.00 93.75 120 LEU A O 1
ATOM 945 N N . SER A 1 121 ? 4.952 16.106 -2.513 1.00 94.38 121 SER A N 1
ATOM 946 C CA . SER A 1 121 ? 4.527 15.412 -1.289 1.00 94.38 121 SER A CA 1
ATOM 947 C C . SER A 1 121 ? 4.931 16.149 -0.005 1.00 94.38 121 SER A C 1
ATOM 949 O O . SER A 1 121 ? 4.494 15.763 1.079 1.00 94.38 121 SER A O 1
ATOM 951 N N . GLY A 1 122 ? 5.772 17.187 -0.114 1.00 94.44 122 GLY A N 1
ATOM 952 C CA . GLY A 1 122 ? 6.300 17.934 1.024 1.00 94.44 122 GLY A CA 1
ATOM 953 C C . GLY A 1 122 ? 7.228 17.100 1.903 1.00 94.44 122 GLY A C 1
ATOM 954 O O . GLY A 1 122 ? 7.313 17.362 3.099 1.00 94.44 122 GLY A O 1
ATOM 955 N N . ASN A 1 123 ? 7.860 16.063 1.342 1.00 94.31 123 ASN A N 1
ATOM 956 C CA . ASN A 1 123 ? 8.720 15.158 2.094 1.00 94.31 123 ASN A CA 1
ATOM 957 C C . ASN A 1 123 ? 9.814 15.931 2.846 1.00 94.31 123 ASN A C 1
ATOM 959 O O . ASN A 1 123 ? 10.561 16.704 2.248 1.00 94.31 123 ASN A O 1
ATOM 963 N N . ALA A 1 124 ? 9.858 15.734 4.162 1.00 93.25 124 ALA A N 1
ATOM 964 C CA . ALA A 1 124 ? 10.686 16.494 5.091 1.00 93.25 124 ALA A CA 1
ATOM 965 C C . ALA A 1 124 ? 11.819 15.658 5.712 1.00 93.25 124 ALA A C 1
ATOM 967 O O . ALA A 1 124 ? 12.446 16.098 6.675 1.00 93.25 124 ALA A O 1
ATOM 968 N N . THR A 1 125 ? 12.089 14.460 5.182 1.00 94.69 125 THR A N 1
ATOM 969 C CA . THR A 1 125 ? 13.197 13.617 5.648 1.00 94.69 125 THR A CA 1
ATOM 970 C C . THR A 1 125 ? 14.548 14.262 5.348 1.00 94.69 125 THR A C 1
ATOM 972 O O . THR A 1 125 ? 14.814 14.681 4.223 1.00 94.69 125 THR A O 1
ATOM 975 N N . ARG A 1 126 ? 15.428 14.306 6.353 1.00 93.19 126 ARG A N 1
ATOM 976 C CA . ARG A 1 126 ? 16.808 14.781 6.186 1.00 93.19 126 ARG A CA 1
ATOM 977 C C . ARG A 1 126 ? 17.653 13.745 5.446 1.00 93.19 126 ARG A C 1
ATOM 979 O O . ARG A 1 126 ? 17.491 12.547 5.659 1.00 93.19 126 ARG A O 1
ATOM 986 N N . ASP A 1 127 ? 18.623 14.196 4.658 1.00 89.88 127 ASP A N 1
ATOM 987 C CA . ASP A 1 127 ? 19.544 13.286 3.957 1.00 89.88 127 ASP A CA 1
ATOM 988 C C . ASP A 1 127 ? 20.479 12.516 4.905 1.00 89.88 127 ASP A C 1
ATOM 990 O O . ASP A 1 127 ? 20.972 11.447 4.554 1.00 89.88 127 ASP A O 1
ATOM 994 N N . ASP A 1 128 ? 20.706 13.034 6.118 1.00 93.00 128 ASP A N 1
ATOM 995 C CA . ASP A 1 128 ? 21.493 12.377 7.167 1.00 93.00 128 ASP A CA 1
ATOM 996 C C . ASP A 1 128 ? 20.655 11.485 8.099 1.00 93.00 128 ASP A C 1
ATOM 998 O O . ASP A 1 128 ? 21.192 10.900 9.045 1.00 93.00 128 ASP A O 1
ATOM 1002 N N . ALA A 1 129 ? 19.345 11.373 7.849 1.00 93.69 129 ALA A N 1
ATOM 1003 C CA . ALA A 1 129 ? 18.465 10.537 8.648 1.00 93.69 129 ALA A CA 1
ATOM 1004 C C . ALA A 1 129 ? 18.870 9.055 8.522 1.00 93.69 129 ALA A C 1
ATOM 1006 O O . ALA A 1 129 ? 19.195 8.580 7.426 1.00 93.69 129 ALA A O 1
ATOM 1007 N N . PRO A 1 130 ? 18.823 8.275 9.618 1.00 93.19 130 PRO A N 1
ATOM 1008 C CA . PRO A 1 130 ? 19.106 6.850 9.562 1.00 93.19 130 PRO A CA 1
ATOM 1009 C C . PRO A 1 130 ? 18.228 6.135 8.528 1.00 93.19 130 PRO A C 1
ATOM 1011 O O . PRO A 1 130 ? 17.003 6.275 8.518 1.00 93.19 130 PRO A O 1
ATOM 1014 N N . ASN A 1 131 ? 18.845 5.302 7.684 1.00 93.38 131 ASN A N 1
ATOM 1015 C CA . ASN A 1 131 ? 18.101 4.519 6.702 1.00 93.38 131 ASN A CA 1
ATOM 1016 C C . ASN A 1 131 ? 17.108 3.588 7.423 1.00 93.38 131 ASN A C 1
ATOM 1018 O O . ASN A 1 131 ? 17.511 2.708 8.193 1.00 93.38 131 ASN A O 1
ATOM 1022 N N . HIS A 1 132 ? 15.817 3.780 7.155 1.00 93.69 132 HIS A N 1
ATOM 1023 C CA . HIS A 1 132 ? 14.700 3.038 7.744 1.00 93.69 132 HIS A CA 1
ATOM 1024 C C . HIS A 1 132 ? 14.206 1.887 6.850 1.00 93.69 132 HIS A C 1
ATOM 1026 O O . HIS A 1 132 ? 13.240 1.198 7.187 1.00 93.69 132 HIS A O 1
ATOM 1032 N N . ILE A 1 133 ? 14.862 1.668 5.714 1.00 94.31 133 ILE A N 1
ATOM 1033 C CA . ILE A 1 133 ? 14.575 0.605 4.761 1.00 94.31 133 ILE A CA 1
ATOM 1034 C C . ILE A 1 133 ? 15.536 -0.555 5.030 1.00 94.31 133 ILE A C 1
ATOM 1036 O O . ILE A 1 133 ? 16.738 -0.372 5.234 1.00 94.31 133 ILE A O 1
ATOM 1040 N N . ARG A 1 134 ? 14.994 -1.772 5.082 1.00 92.94 134 ARG A N 1
ATOM 1041 C CA . ARG A 1 134 ? 15.738 -3.014 5.306 1.00 92.94 134 ARG A CA 1
ATOM 1042 C C . ARG A 1 134 ? 15.486 -3.941 4.125 1.00 92.94 134 ARG A C 1
ATOM 1044 O O . ARG A 1 134 ? 14.426 -4.561 4.049 1.00 92.94 134 ARG A O 1
ATOM 1051 N N . ILE A 1 135 ? 16.455 -3.996 3.216 1.00 93.38 135 ILE A N 1
ATOM 1052 C CA . ILE A 1 135 ? 16.440 -4.842 2.019 1.00 93.38 135 ILE A CA 1
ATOM 1053 C C . ILE A 1 135 ? 17.807 -5.483 1.789 1.00 93.38 135 ILE A C 1
ATOM 1055 O O . ILE A 1 135 ? 18.809 -5.028 2.338 1.00 93.38 135 ILE A O 1
ATOM 1059 N N . GLN A 1 136 ? 17.833 -6.542 0.979 1.00 92.88 136 GLN A N 1
ATOM 1060 C CA . GLN A 1 136 ? 19.055 -6.965 0.300 1.00 92.88 136 GLN A CA 1
ATOM 1061 C C . GLN A 1 136 ? 19.246 -6.048 -0.908 1.00 92.88 136 GLN A C 1
ATOM 1063 O O . GLN A 1 136 ? 18.308 -5.868 -1.679 1.00 92.88 136 GLN A O 1
ATOM 1068 N N . GLU A 1 137 ? 20.422 -5.443 -1.044 1.00 95.00 137 GLU A N 1
ATOM 1069 C CA . GLU A 1 137 ? 20.721 -4.542 -2.167 1.00 95.00 137 GLU A CA 1
ATOM 1070 C C . GLU A 1 137 ? 21.244 -5.314 -3.382 1.00 95.00 137 GLU A C 1
ATOM 1072 O O . GLU A 1 137 ? 20.951 -4.933 -4.508 1.00 95.00 137 GLU A O 1
ATOM 1077 N N . HIS A 1 138 ? 21.925 -6.441 -3.157 1.00 96.62 138 HIS A N 1
ATOM 1078 C CA . HIS A 1 138 ? 22.386 -7.349 -4.202 1.00 96.62 138 HIS A CA 1
ATOM 1079 C C . HIS A 1 138 ? 21.294 -8.372 -4.547 1.00 96.62 138 HIS A C 1
ATOM 1081 O O . HIS A 1 138 ? 21.106 -9.352 -3.820 1.00 96.62 138 HIS A O 1
ATOM 1087 N N . VAL A 1 139 ? 20.538 -8.130 -5.620 1.00 95.38 139 VAL A N 1
ATOM 1088 C CA . VAL A 1 139 ? 19.340 -8.914 -5.978 1.00 95.38 139 VAL A CA 1
ATOM 1089 C C . VAL A 1 139 ? 19.232 -9.167 -7.482 1.00 95.38 139 VAL A C 1
ATOM 1091 O O . VAL A 1 139 ? 19.866 -8.457 -8.261 1.00 95.38 139 VAL A O 1
ATOM 1094 N N . PRO A 1 140 ? 18.423 -10.151 -7.923 1.00 95.56 140 PRO A N 1
ATOM 1095 C CA . PRO A 1 140 ? 18.127 -10.332 -9.341 1.00 95.56 140 PRO A CA 1
ATOM 1096 C C . PRO A 1 140 ? 17.535 -9.069 -9.982 1.00 95.56 140 PRO A C 1
ATOM 1098 O O . PRO A 1 140 ? 16.750 -8.344 -9.359 1.00 95.56 140 PRO A O 1
ATOM 1101 N N . LEU A 1 141 ? 17.887 -8.816 -11.240 1.00 95.50 141 LEU A N 1
ATOM 1102 C CA . LEU A 1 141 ? 17.521 -7.617 -11.988 1.00 95.50 141 LEU A CA 1
ATOM 1103 C C . LEU A 1 141 ? 16.003 -7.421 -12.069 1.00 95.50 141 LEU A C 1
ATOM 1105 O O . LEU A 1 141 ? 15.517 -6.300 -11.926 1.00 95.50 141 LEU A O 1
ATOM 1109 N N . GLU A 1 142 ? 15.234 -8.490 -12.252 1.00 94.62 142 GLU A N 1
ATOM 1110 C CA . GLU A 1 142 ? 13.773 -8.449 -12.277 1.00 94.62 142 GLU A CA 1
ATOM 1111 C C . GLU A 1 142 ? 13.180 -7.931 -10.956 1.00 94.62 142 GLU A C 1
ATOM 1113 O O . GLU A 1 142 ? 12.228 -7.146 -10.966 1.00 94.62 142 GLU A O 1
ATOM 1118 N N . VAL A 1 143 ? 13.790 -8.281 -9.818 1.00 94.50 143 VAL A N 1
ATOM 1119 C CA . VAL A 1 143 ? 13.395 -7.791 -8.490 1.00 94.50 143 VAL A CA 1
ATOM 1120 C C . VAL A 1 143 ? 13.755 -6.313 -8.343 1.00 94.50 143 VAL A C 1
ATOM 1122 O O . VAL A 1 143 ? 12.907 -5.513 -7.944 1.00 94.50 143 VAL A O 1
ATOM 1125 N N . ALA A 1 144 ? 14.974 -5.929 -8.731 1.00 95.38 144 ALA A N 1
ATOM 1126 C CA . ALA A 1 144 ? 15.425 -4.539 -8.713 1.00 95.38 144 ALA A CA 1
ATOM 1127 C C . ALA A 1 144 ? 14.527 -3.625 -9.570 1.00 95.38 144 ALA A C 1
ATOM 1129 O O . ALA A 1 144 ? 14.064 -2.577 -9.110 1.00 95.38 144 ALA A O 1
ATOM 1130 N N . LEU A 1 145 ? 14.206 -4.053 -10.795 1.00 94.69 145 LEU A N 1
ATOM 1131 C CA . LEU A 1 145 ? 13.293 -3.351 -11.698 1.00 94.69 145 LEU A CA 1
ATOM 1132 C C . LEU A 1 145 ? 11.876 -3.283 -11.128 1.00 94.69 145 LEU A C 1
ATOM 1134 O O . LEU A 1 145 ? 11.217 -2.248 -11.242 1.00 94.69 145 LEU A O 1
ATOM 1138 N N . MET A 1 146 ? 11.388 -4.354 -10.502 1.00 94.12 146 MET A N 1
ATOM 1139 C CA . MET A 1 146 ? 10.084 -4.346 -9.843 1.00 94.12 146 MET A CA 1
ATOM 1140 C C . MET A 1 146 ? 10.040 -3.315 -8.712 1.00 94.12 146 MET A C 1
ATOM 1142 O O . MET A 1 146 ? 9.094 -2.527 -8.662 1.00 94.12 146 MET A O 1
ATOM 1146 N N . TRP A 1 147 ? 11.067 -3.238 -7.863 1.00 95.38 147 TRP A N 1
ATOM 1147 C CA . TRP A 1 147 ? 11.158 -2.213 -6.820 1.00 95.38 147 TRP A CA 1
ATOM 1148 C C . TRP A 1 147 ? 11.227 -0.797 -7.394 1.00 95.38 147 TRP A C 1
ATOM 1150 O O . TRP A 1 147 ? 10.478 0.075 -6.942 1.00 95.38 147 TRP A O 1
ATOM 1160 N N . GLN A 1 148 ? 12.055 -0.572 -8.418 1.00 94.62 148 GLN A N 1
ATOM 1161 C CA . GLN A 1 148 ? 12.162 0.716 -9.107 1.00 94.62 148 GLN A CA 1
ATOM 1162 C C . GLN A 1 148 ? 10.820 1.155 -9.704 1.00 94.62 148 GLN A C 1
ATOM 1164 O O . GLN A 1 148 ? 10.430 2.319 -9.582 1.00 94.62 148 GLN A O 1
ATOM 1169 N N . ASN A 1 149 ? 10.091 0.238 -10.340 1.00 92.69 149 ASN A N 1
ATOM 1170 C CA . ASN A 1 149 ? 8.842 0.544 -11.031 1.00 92.69 149 ASN A CA 1
ATOM 1171 C C . ASN A 1 149 ? 7.664 0.719 -10.065 1.00 92.69 149 ASN A C 1
ATOM 1173 O O . ASN A 1 149 ? 6.886 1.657 -10.232 1.00 92.69 149 ASN A O 1
ATOM 1177 N N . MET A 1 150 ? 7.563 -0.127 -9.035 1.00 92.31 150 MET A N 1
ATOM 1178 C CA . MET A 1 150 ? 6.497 -0.074 -8.026 1.00 92.31 150 MET A CA 1
ATOM 1179 C C . MET A 1 150 ? 6.669 1.075 -7.033 1.00 92.31 150 MET A C 1
ATOM 1181 O O . MET A 1 150 ? 5.684 1.553 -6.471 1.00 92.31 150 MET A O 1
ATOM 1185 N N . CYS A 1 151 ? 7.901 1.531 -6.794 1.00 94.50 151 CYS A N 1
ATOM 1186 C CA . CYS A 1 151 ? 8.139 2.668 -5.920 1.00 94.50 151 CYS A CA 1
ATOM 1187 C C . CYS A 1 151 ? 7.683 3.975 -6.592 1.00 94.50 151 CYS A C 1
ATOM 1189 O O . CYS A 1 151 ? 8.238 4.355 -7.629 1.00 94.50 151 CYS A O 1
ATOM 1191 N N . PRO A 1 152 ? 6.736 4.720 -5.994 1.00 94.19 152 PRO A N 1
ATOM 1192 C CA . PRO A 1 152 ? 6.282 5.991 -6.557 1.00 94.19 152 PRO A CA 1
ATOM 1193 C C . PRO A 1 152 ? 7.311 7.118 -6.387 1.00 94.19 152 PRO A C 1
ATOM 1195 O O . PRO A 1 152 ? 7.206 8.141 -7.050 1.00 94.19 152 PRO A O 1
ATOM 1198 N N . ALA A 1 153 ? 8.301 6.933 -5.512 1.00 95.56 153 ALA A N 1
ATOM 1199 C CA . ALA A 1 153 ? 9.152 8.000 -5.003 1.00 95.56 153 ALA A CA 1
ATOM 1200 C C . ALA A 1 153 ? 10.634 7.867 -5.393 1.00 95.56 153 ALA A C 1
ATOM 1202 O O . ALA A 1 153 ? 11.486 8.465 -4.755 1.00 95.56 153 ALA A O 1
ATOM 1203 N N . ALA A 1 154 ? 10.960 7.054 -6.406 1.00 95.19 154 ALA A N 1
ATOM 1204 C CA . ALA A 1 154 ? 12.342 6.862 -6.875 1.00 95.19 154 ALA A CA 1
ATOM 1205 C C . ALA A 1 154 ? 13.343 6.521 -5.744 1.00 95.19 154 ALA A C 1
ATOM 1207 O O . ALA A 1 154 ? 14.480 6.978 -5.737 1.00 95.19 154 ALA A O 1
ATOM 1208 N N . VAL A 1 155 ? 12.898 5.725 -4.764 1.00 96.00 155 VAL A N 1
ATOM 1209 C CA . VAL A 1 155 ? 13.738 5.268 -3.644 1.00 96.00 155 VAL A CA 1
ATOM 1210 C C . VAL A 1 155 ? 14.714 4.186 -4.091 1.00 96.00 155 VAL A C 1
ATOM 1212 O O . VAL A 1 155 ? 15.813 4.121 -3.563 1.00 96.00 155 VAL A O 1
ATOM 1215 N N . TYR A 1 156 ? 14.312 3.336 -5.035 1.00 96.00 156 TYR A N 1
ATOM 1216 C CA . TYR A 1 156 ? 15.117 2.229 -5.548 1.00 96.00 156 TYR A CA 1
ATOM 1217 C C . TYR A 1 156 ? 15.426 2.488 -7.014 1.00 96.00 156 TYR A C 1
ATOM 1219 O O . TYR A 1 156 ? 14.500 2.745 -7.791 1.00 96.00 156 TYR A O 1
ATOM 1227 N N . GLN A 1 157 ? 16.701 2.417 -7.378 1.00 96.19 157 GLN A N 1
ATOM 1228 C CA . GLN A 1 157 ? 17.162 2.609 -8.747 1.00 96.19 157 GLN A CA 1
ATOM 1229 C C . GLN A 1 157 ? 18.138 1.498 -9.128 1.00 96.19 157 GLN A C 1
ATOM 1231 O O . GLN A 1 157 ? 19.058 1.163 -8.382 1.00 96.19 157 GLN A O 1
ATOM 1236 N N . VAL A 1 158 ? 17.907 0.906 -10.294 1.00 96.69 158 VAL A N 1
ATOM 1237 C CA . VAL A 1 158 ? 18.889 0.074 -10.983 1.00 96.69 158 VAL A CA 1
ATOM 1238 C C . VAL A 1 158 ? 20.030 0.995 -11.434 1.00 96.69 158 VAL A C 1
ATOM 1240 O O . VAL A 1 158 ? 19.728 2.061 -11.971 1.00 96.69 158 VAL A O 1
ATOM 1243 N N . PRO A 1 159 ? 21.309 0.623 -11.237 1.00 95.69 159 PRO A N 1
ATOM 1244 C CA . PRO A 1 159 ? 22.434 1.449 -11.669 1.00 95.69 159 PRO A CA 1
ATOM 1245 C C . PRO A 1 159 ? 22.385 1.789 -13.161 1.00 95.69 159 PRO A C 1
ATOM 1247 O O . PRO A 1 159 ? 22.074 0.926 -13.989 1.00 95.69 159 PRO A O 1
ATOM 1250 N N . ASP A 1 160 ? 22.761 3.020 -13.509 1.00 94.31 160 ASP A N 1
ATOM 1251 C CA . ASP A 1 160 ? 22.744 3.509 -14.892 1.00 94.31 160 ASP A CA 1
ATOM 1252 C C . ASP A 1 160 ? 23.583 2.621 -15.825 1.00 94.31 160 ASP A C 1
ATOM 1254 O O . ASP A 1 160 ? 23.137 2.289 -16.921 1.00 94.31 160 ASP A O 1
ATOM 1258 N N . GLU A 1 161 ? 24.731 2.107 -15.365 1.00 94.50 161 GLU A N 1
ATOM 1259 C CA . GLU A 1 161 ? 25.576 1.193 -16.150 1.00 94.50 161 GLU A CA 1
ATOM 1260 C C . GLU A 1 161 ? 24.875 -0.114 -16.574 1.00 94.50 161 GLU A C 1
ATOM 1262 O O . GLU A 1 161 ? 25.227 -0.725 -17.589 1.00 94.50 161 GLU A O 1
ATOM 1267 N N . VAL A 1 162 ? 23.883 -0.576 -15.804 1.00 93.75 162 VAL A N 1
ATOM 1268 C CA . VAL A 1 162 ? 23.072 -1.752 -16.143 1.00 93.75 162 VAL A CA 1
ATOM 1269 C C . VAL A 1 162 ? 22.072 -1.383 -17.233 1.00 93.75 162 VAL A C 1
ATOM 1271 O O . VAL A 1 162 ? 21.894 -2.149 -18.181 1.00 93.75 162 VAL A O 1
ATOM 1274 N N . LEU A 1 163 ? 21.451 -0.205 -17.129 1.00 91.31 163 LEU A N 1
ATOM 1275 C CA . LEU A 1 163 ? 20.490 0.291 -18.114 1.00 91.31 163 LEU A CA 1
ATOM 1276 C C . LEU A 1 163 ? 21.172 0.596 -19.455 1.00 91.31 163 LEU A C 1
ATOM 1278 O O . LEU A 1 163 ? 20.684 0.162 -20.496 1.00 91.31 163 LEU A O 1
ATOM 1282 N N . GLU A 1 164 ? 22.341 1.236 -19.441 1.00 92.62 164 GLU A N 1
ATOM 1283 C CA . GLU A 1 164 ? 23.150 1.489 -20.640 1.00 92.62 164 GLU A CA 1
ATOM 1284 C C . GLU A 1 164 ? 23.578 0.183 -21.327 1.00 92.62 164 GLU A C 1
ATOM 1286 O O . GLU A 1 164 ? 23.487 0.048 -22.551 1.00 92.62 164 GLU A O 1
ATOM 1291 N N . ARG A 1 165 ? 23.997 -0.824 -20.547 1.00 92.38 165 ARG A N 1
ATOM 1292 C CA . ARG A 1 165 ? 24.320 -2.160 -21.072 1.00 92.38 165 ARG A CA 1
ATOM 1293 C C . ARG A 1 165 ? 23.097 -2.829 -21.700 1.00 92.38 165 ARG A C 1
ATOM 1295 O O . ARG A 1 165 ? 23.220 -3.460 -22.750 1.00 92.38 165 ARG A O 1
ATOM 1302 N N . ALA A 1 166 ? 21.924 -2.680 -21.090 1.00 90.19 166 ALA A N 1
ATOM 1303 C CA . ALA A 1 166 ? 20.683 -3.203 -21.644 1.00 90.19 166 ALA A CA 1
ATOM 1304 C C . ALA A 1 166 ? 20.357 -2.560 -22.998 1.00 90.19 166 ALA A C 1
ATOM 1306 O O . ALA A 1 166 ? 19.991 -3.267 -23.934 1.00 90.19 166 ALA A O 1
ATOM 1307 N N . GLU A 1 167 ? 20.536 -1.244 -23.139 1.00 88.00 167 GLU A N 1
ATOM 1308 C CA . GLU A 1 167 ? 20.337 -0.546 -24.414 1.00 88.00 167 GLU A CA 1
ATOM 1309 C C . GLU A 1 167 ? 21.283 -1.062 -25.507 1.00 88.00 167 GLU A C 1
ATOM 1311 O O . GLU A 1 167 ? 20.838 -1.351 -26.621 1.00 88.00 167 GLU A O 1
ATOM 1316 N N . GLN A 1 168 ? 22.564 -1.265 -25.181 1.00 88.31 168 GLN A N 1
ATOM 1317 C CA . GLN A 1 168 ? 23.562 -1.812 -26.110 1.00 88.31 168 GLN A CA 1
ATOM 1318 C C . GLN A 1 168 ? 23.246 -3.252 -26.548 1.00 88.31 168 GLN A C 1
ATOM 1320 O O . GLN A 1 168 ? 23.505 -3.621 -27.694 1.00 88.31 168 GLN A O 1
ATOM 1325 N N . ASN A 1 169 ? 22.645 -4.050 -25.662 1.00 84.19 169 ASN A N 1
ATOM 1326 C CA . ASN A 1 169 ? 22.298 -5.453 -25.905 1.00 84.19 169 ASN A CA 1
ATOM 1327 C C . ASN A 1 169 ? 20.887 -5.657 -26.490 1.00 84.19 169 ASN A C 1
ATOM 1329 O O . ASN A 1 169 ? 20.423 -6.792 -26.606 1.00 84.19 169 ASN A O 1
ATOM 1333 N N . GLY A 1 170 ? 20.192 -4.584 -26.885 1.00 84.19 170 GLY A N 1
ATOM 1334 C CA . GLY A 1 170 ? 18.866 -4.666 -27.509 1.00 84.19 170 GLY A CA 1
ATOM 1335 C C . GLY A 1 170 ? 17.692 -4.807 -26.529 1.00 84.19 170 GLY A C 1
ATOM 1336 O O . GLY A 1 170 ? 16.571 -5.097 -26.955 1.00 84.19 170 GLY A O 1
ATOM 1337 N N . GLY A 1 171 ? 17.917 -4.571 -25.234 1.00 87.00 171 GLY A N 1
ATOM 1338 C CA . GLY A 1 171 ? 16.901 -4.459 -24.186 1.00 87.00 171 GLY A CA 1
ATOM 1339 C C . GLY A 1 171 ? 17.173 -5.311 -22.940 1.00 87.00 171 GLY A C 1
ATOM 1340 O O . GLY A 1 171 ? 18.108 -6.101 -22.882 1.00 87.00 171 GLY A O 1
ATOM 1341 N N . LEU A 1 172 ? 16.292 -5.177 -21.943 1.00 88.56 172 LEU A N 1
ATOM 1342 C CA . LEU A 1 172 ? 16.400 -5.851 -20.637 1.00 88.56 172 LEU A CA 1
ATOM 1343 C C . LEU A 1 172 ? 16.027 -7.346 -20.666 1.00 88.56 172 LEU A C 1
ATOM 1345 O O . LEU A 1 172 ? 16.362 -8.077 -19.742 1.00 88.56 172 LEU A O 1
ATOM 1349 N N . ALA A 1 173 ? 15.331 -7.814 -21.708 1.00 81.38 173 ALA A N 1
ATOM 1350 C CA . ALA A 1 173 ? 14.757 -9.166 -21.746 1.00 81.38 173 ALA A CA 1
ATOM 1351 C C . ALA A 1 173 ? 15.810 -10.291 -21.705 1.00 81.38 173 ALA A C 1
ATOM 1353 O O . ALA A 1 173 ? 15.509 -11.392 -21.266 1.00 81.38 173 ALA A O 1
ATOM 1354 N N . GLY A 1 174 ? 17.039 -10.029 -22.163 1.00 83.88 174 GLY A N 1
ATOM 1355 C CA . GLY A 1 174 ? 18.136 -11.003 -22.134 1.00 83.88 174 GLY A CA 1
ATOM 1356 C C . GLY A 1 174 ? 18.948 -11.013 -20.836 1.00 83.88 174 GLY A C 1
ATOM 1357 O O . GLY A 1 174 ? 19.933 -11.740 -20.765 1.00 83.88 174 GLY A O 1
ATOM 1358 N N . MET A 1 175 ? 18.580 -10.188 -19.853 1.00 89.88 175 MET A N 1
ATOM 1359 C CA . MET A 1 175 ? 19.347 -9.960 -18.620 1.00 89.88 175 MET A CA 1
ATOM 1360 C C . MET A 1 175 ? 18.628 -10.484 -17.365 1.00 89.88 175 MET A C 1
ATOM 1362 O O . MET A 1 175 ? 19.060 -10.230 -16.246 1.00 89.88 175 MET A O 1
ATOM 1366 N N . GLU A 1 176 ? 17.515 -11.201 -17.533 1.00 89.94 176 GLU A N 1
ATOM 1367 C CA . GLU A 1 176 ? 16.779 -11.816 -16.424 1.00 89.94 176 GLU A CA 1
ATOM 1368 C C . GLU A 1 176 ? 17.648 -12.846 -15.685 1.00 89.94 176 GLU A C 1
ATOM 1370 O O . GLU A 1 176 ? 18.374 -13.628 -16.306 1.00 89.94 176 GLU A O 1
ATOM 1375 N N . GLY A 1 177 ? 17.602 -12.821 -14.351 1.00 91.12 177 GLY A N 1
ATOM 1376 C CA . GLY A 1 177 ? 18.467 -13.631 -13.492 1.00 91.12 177 GLY A CA 1
ATOM 1377 C C . GLY A 1 177 ? 19.884 -13.078 -13.282 1.00 91.12 177 GLY A C 1
ATOM 1378 O O . GLY A 1 177 ? 20.632 -13.638 -12.479 1.00 91.12 177 GLY A O 1
ATOM 1379 N N . GLU A 1 178 ? 20.273 -11.982 -13.946 1.00 94.00 178 GLU A N 1
ATOM 1380 C CA . GLU A 1 178 ? 21.495 -11.248 -13.599 1.00 94.00 178 GLU A CA 1
ATOM 1381 C C . GLU A 1 178 ? 21.320 -10.555 -12.242 1.00 94.00 178 GLU A C 1
ATOM 1383 O O . GLU A 1 178 ? 20.276 -9.974 -11.961 1.00 94.00 178 GLU A O 1
ATOM 1388 N N . THR A 1 179 ? 22.336 -10.599 -11.386 1.00 96.38 179 THR A N 1
ATOM 1389 C CA . THR A 1 179 ? 22.314 -9.922 -10.083 1.00 96.38 179 THR A CA 1
ATOM 1390 C C . THR A 1 179 ? 22.893 -8.518 -10.182 1.00 96.38 179 THR A C 1
ATOM 1392 O O . THR A 1 179 ? 23.954 -8.330 -10.777 1.00 96.38 179 THR A O 1
ATOM 1395 N N . VAL A 1 180 ? 22.235 -7.548 -9.552 1.00 97.12 180 VAL A N 1
ATOM 1396 C CA . VAL A 1 180 ? 22.633 -6.136 -9.540 1.00 97.12 180 VAL A CA 1
ATOM 1397 C C . VAL A 1 180 ? 22.601 -5.568 -8.126 1.00 97.12 180 VAL A C 1
ATOM 1399 O O . VAL A 1 180 ? 21.825 -6.025 -7.288 1.00 97.12 180 VAL A O 1
ATOM 1402 N N . ASP A 1 181 ? 23.421 -4.547 -7.883 1.00 97.19 181 ASP A N 1
ATOM 1403 C CA . ASP A 1 181 ? 23.418 -3.780 -6.638 1.00 97.19 181 ASP A CA 1
ATOM 1404 C C . ASP A 1 181 ? 22.483 -2.570 -6.777 1.00 97.19 181 ASP A C 1
ATOM 1406 O O . ASP A 1 181 ? 22.755 -1.625 -7.515 1.00 97.19 181 ASP A O 1
ATOM 1410 N N . VAL A 1 182 ? 21.338 -2.615 -6.099 1.00 96.62 182 VAL A N 1
ATOM 1411 C CA . VAL A 1 182 ? 20.315 -1.564 -6.142 1.00 96.62 182 VAL A CA 1
ATOM 1412 C C . VAL A 1 182 ? 20.789 -0.324 -5.395 1.00 96.62 182 VAL A C 1
ATOM 1414 O O . VAL A 1 182 ? 21.176 -0.395 -4.232 1.00 96.62 182 VAL A O 1
ATOM 1417 N N . GLN A 1 183 ? 20.666 0.839 -6.029 1.00 96.69 183 GLN A N 1
ATOM 1418 C CA . GLN A 1 183 ? 20.903 2.123 -5.381 1.00 96.69 183 GLN A CA 1
ATOM 1419 C C . GLN A 1 183 ? 19.662 2.545 -4.590 1.00 96.69 183 GLN A C 1
ATOM 1421 O O . GLN A 1 183 ? 18.548 2.570 -5.124 1.00 96.69 183 GLN A O 1
ATOM 1426 N N . VAL A 1 184 ? 19.853 2.882 -3.311 1.00 95.12 184 VAL A N 1
ATOM 1427 C CA . VAL A 1 184 ? 18.764 3.231 -2.391 1.00 95.12 184 VAL A CA 1
ATOM 1428 C C . VAL A 1 184 ? 18.885 4.682 -1.935 1.00 95.12 184 VAL A C 1
ATOM 1430 O O . VAL A 1 184 ? 19.874 5.072 -1.319 1.00 95.12 184 VAL A O 1
ATOM 1433 N N . THR A 1 185 ? 17.841 5.473 -2.172 1.00 95.62 185 THR A N 1
ATOM 1434 C CA . THR A 1 185 ? 17.704 6.860 -1.703 1.00 95.62 185 THR A CA 1
ATOM 1435 C C . THR A 1 185 ? 16.575 6.939 -0.668 1.00 95.62 185 THR A C 1
ATOM 1437 O O . THR A 1 185 ? 15.431 7.257 -1.009 1.00 95.62 185 THR A O 1
ATOM 1440 N N . PRO A 1 186 ? 16.847 6.607 0.609 1.00 94.62 186 PRO A N 1
ATOM 1441 C CA . PRO A 1 186 ? 15.806 6.481 1.628 1.00 94.62 186 PRO A CA 1
ATOM 1442 C C . PRO A 1 186 ? 15.140 7.814 1.987 1.00 94.62 186 PRO A C 1
ATOM 1444 O O . PRO A 1 186 ? 13.983 7.795 2.411 1.00 94.62 186 PRO A O 1
ATOM 1447 N N . SER A 1 187 ? 15.817 8.952 1.786 1.00 94.88 187 SER A N 1
ATOM 1448 C CA . SER A 1 187 ? 15.253 10.281 2.052 1.00 94.88 187 SER A CA 1
ATOM 1449 C C . SER A 1 187 ? 14.045 10.598 1.171 1.00 94.88 187 SER A C 1
ATOM 1451 O O . SER A 1 187 ? 13.160 11.323 1.606 1.00 94.88 187 SER A O 1
ATOM 1453 N N . ASN A 1 188 ? 13.903 9.965 0.001 1.00 95.94 188 ASN A N 1
ATOM 1454 C CA . ASN A 1 188 ? 12.724 10.132 -0.853 1.00 95.94 188 ASN A CA 1
ATOM 1455 C C . ASN A 1 188 ? 11.487 9.341 -0.380 1.00 95.94 188 ASN A C 1
ATOM 1457 O O . ASN A 1 188 ? 10.402 9.503 -0.937 1.00 95.94 188 ASN A O 1
ATOM 1461 N N . CYS A 1 189 ? 11.615 8.443 0.602 1.00 94.94 189 CYS A N 1
ATOM 1462 C CA . CYS A 1 189 ? 10.561 7.487 0.934 1.00 94.94 189 CYS A CA 1
ATOM 1463 C C . CYS A 1 189 ? 9.270 8.148 1.447 1.00 94.94 189 CYS A C 1
ATOM 1465 O O . CYS A 1 189 ? 9.234 8.762 2.508 1.00 94.94 189 CYS A O 1
ATOM 1467 N N . VAL A 1 190 ? 8.161 7.888 0.749 1.00 95.38 190 VAL A N 1
ATOM 1468 C CA . VAL A 1 190 ? 6.805 8.325 1.140 1.00 95.38 190 VAL A CA 1
ATOM 1469 C C . VAL A 1 190 ? 6.052 7.308 2.015 1.00 95.38 190 VAL A C 1
ATOM 1471 O O . VAL A 1 190 ? 4.835 7.372 2.145 1.00 95.38 190 VAL A O 1
ATOM 1474 N N . GLN A 1 191 ? 6.757 6.318 2.574 1.00 94.50 191 GLN A N 1
ATOM 1475 C CA . GLN A 1 191 ? 6.229 5.355 3.558 1.00 94.50 191 GLN A CA 1
ATOM 1476 C C . GLN A 1 191 ? 5.015 4.515 3.087 1.00 94.50 191 GLN A C 1
ATOM 1478 O O . GLN A 1 191 ? 4.233 4.021 3.894 1.00 94.50 191 GLN A O 1
ATOM 1483 N N . CYS A 1 192 ? 4.864 4.294 1.776 1.00 93.50 192 CYS A N 1
ATOM 1484 C CA . CYS A 1 192 ? 3.692 3.610 1.202 1.00 93.50 192 CYS A CA 1
ATOM 1485 C C . CYS A 1 192 ? 3.633 2.083 1.417 1.00 93.50 192 CYS A C 1
ATOM 1487 O O . CYS A 1 192 ? 2.576 1.485 1.243 1.00 93.50 192 CYS A O 1
ATOM 1489 N N . GLY A 1 193 ? 4.758 1.426 1.722 1.00 91.69 193 GLY A N 1
ATOM 1490 C CA . GLY A 1 193 ? 4.818 -0.035 1.882 1.00 91.69 193 GLY A CA 1
ATOM 1491 C C . GLY A 1 193 ? 4.713 -0.861 0.591 1.00 91.69 193 GLY A C 1
ATOM 1492 O O . GLY A 1 193 ? 4.628 -2.084 0.676 1.00 91.69 193 GLY A O 1
ATOM 1493 N N . ALA A 1 194 ? 4.762 -0.244 -0.596 1.00 89.56 194 ALA A N 1
ATOM 1494 C CA . ALA A 1 194 ? 4.475 -0.909 -1.876 1.00 89.56 194 ALA A CA 1
ATOM 1495 C C . ALA A 1 194 ? 5.323 -2.164 -2.168 1.00 89.56 194 ALA A C 1
ATOM 1497 O O . ALA A 1 194 ? 4.828 -3.111 -2.771 1.00 89.56 194 ALA A O 1
ATOM 1498 N N . ILE A 1 195 ? 6.586 -2.197 -1.732 1.00 88.12 195 ILE A N 1
ATOM 1499 C CA . ILE A 1 195 ? 7.499 -3.318 -2.016 1.00 88.12 195 ILE A CA 1
ATOM 1500 C C . ILE A 1 195 ? 7.480 -4.420 -0.942 1.00 88.12 195 ILE A C 1
ATOM 1502 O O . ILE A 1 195 ? 8.255 -5.373 -1.019 1.00 88.12 195 ILE A O 1
ATOM 1506 N N . THR A 1 196 ? 6.620 -4.306 0.076 1.00 89.00 196 THR A N 1
ATOM 1507 C CA . THR A 1 196 ? 6.657 -5.208 1.242 1.00 89.00 196 THR A CA 1
ATOM 1508 C C . THR A 1 196 ? 6.331 -6.660 0.918 1.00 89.00 196 THR A C 1
ATOM 1510 O O . THR A 1 196 ? 6.916 -7.565 1.508 1.00 89.00 196 THR A O 1
ATOM 1513 N N . ALA A 1 197 ? 5.487 -6.897 -0.087 1.00 87.25 197 ALA A N 1
ATOM 1514 C CA . ALA A 1 197 ? 5.199 -8.241 -0.579 1.00 87.25 197 ALA A CA 1
ATOM 1515 C C . ALA A 1 197 ? 6.403 -8.913 -1.272 1.00 87.25 197 ALA A C 1
ATOM 1517 O O . ALA A 1 197 ? 6.409 -10.128 -1.434 1.00 87.25 197 ALA A O 1
ATOM 1518 N N . LYS A 1 198 ? 7.430 -8.152 -1.682 1.00 88.88 198 LYS A N 1
ATOM 1519 C CA . LYS A 1 198 ? 8.576 -8.640 -2.473 1.00 88.88 198 LYS A CA 1
ATOM 1520 C C . LYS A 1 198 ? 9.920 -8.321 -1.828 1.00 88.88 198 LYS A C 1
ATOM 1522 O O . LYS A 1 198 ? 10.832 -7.834 -2.483 1.00 88.88 198 LYS A O 1
ATOM 1527 N N . GLY A 1 199 ? 10.037 -8.593 -0.529 1.00 80.75 199 GLY A N 1
ATOM 1528 C CA . GLY A 1 199 ? 11.315 -8.551 0.195 1.00 80.75 199 GLY A CA 1
ATOM 1529 C C . GLY A 1 199 ? 11.667 -7.205 0.835 1.00 80.75 199 GLY A C 1
ATOM 1530 O O . GLY A 1 199 ? 12.642 -7.123 1.576 1.00 80.75 199 GLY A O 1
ATOM 1531 N N . GLY A 1 200 ? 10.857 -6.166 0.621 1.00 83.56 200 GLY A N 1
ATOM 1532 C CA . GLY A 1 200 ? 10.994 -4.884 1.303 1.00 83.56 200 GLY A CA 1
ATOM 1533 C C . GLY A 1 200 ? 10.534 -4.917 2.755 1.00 83.56 200 GLY A C 1
ATOM 1534 O O . GLY A 1 200 ? 9.373 -5.211 3.014 1.00 83.56 200 GLY A O 1
ATOM 1535 N N . ARG A 1 201 ? 11.364 -4.518 3.723 1.00 87.50 201 ARG A N 1
ATOM 1536 C CA . ARG A 1 201 ? 10.863 -4.195 5.069 1.00 87.50 201 ARG A CA 1
ATOM 1537 C C . ARG A 1 201 ? 11.089 -2.726 5.391 1.00 87.50 201 ARG A C 1
ATOM 1539 O O . ARG A 1 201 ? 12.217 -2.246 5.393 1.00 87.50 201 ARG A O 1
ATOM 1546 N N . LEU A 1 202 ? 10.003 -2.032 5.720 1.00 89.62 202 LEU A N 1
ATOM 1547 C CA . LEU A 1 202 ? 10.050 -0.677 6.257 1.00 89.62 202 LEU A CA 1
ATOM 1548 C C . LEU A 1 202 ? 10.048 -0.743 7.784 1.00 89.62 202 LEU A C 1
ATOM 1550 O O . LEU A 1 202 ? 9.221 -1.427 8.390 1.00 89.62 202 LEU A O 1
ATOM 1554 N N . THR A 1 203 ? 10.987 -0.039 8.401 1.00 91.88 203 THR A N 1
ATOM 1555 C CA . THR A 1 203 ? 10.944 0.300 9.825 1.00 91.88 203 THR A CA 1
ATOM 1556 C C . THR A 1 203 ? 10.505 1.754 9.988 1.00 91.88 203 THR A C 1
ATOM 1558 O O . THR A 1 203 ? 10.664 2.527 9.043 1.00 91.88 203 THR A O 1
ATOM 1561 N N . PRO A 1 204 ? 9.935 2.146 11.140 1.00 92.06 204 PRO A N 1
ATOM 1562 C CA . PRO A 1 204 ? 9.639 3.551 11.396 1.00 92.06 204 PRO A CA 1
ATOM 1563 C C . PRO A 1 204 ? 10.917 4.408 11.302 1.00 92.06 204 PRO A C 1
ATOM 1565 O O . PRO A 1 204 ? 11.926 4.012 11.896 1.00 92.06 204 PRO A O 1
ATOM 1568 N N . PRO A 1 205 ? 10.905 5.537 10.566 1.00 93.56 205 PRO A N 1
ATOM 1569 C CA . PRO A 1 205 ? 11.994 6.513 10.593 1.00 93.56 205 PRO A CA 1
ATOM 1570 C C . PRO A 1 205 ? 11.944 7.368 11.869 1.00 93.56 205 PRO A C 1
ATOM 1572 O O . PRO A 1 205 ? 11.135 7.119 12.769 1.00 93.56 205 PRO A O 1
ATOM 1575 N N . GLU A 1 206 ? 12.817 8.374 11.964 1.00 94.19 206 GLU A N 1
ATOM 1576 C CA . GLU A 1 206 ? 12.759 9.347 13.054 1.00 94.19 206 GLU A CA 1
ATOM 1577 C C . GLU A 1 206 ? 11.433 10.127 13.032 1.00 94.19 206 GLU A C 1
ATOM 1579 O O . GLU A 1 206 ? 10.807 10.336 11.992 1.00 94.19 206 GLU A O 1
ATOM 1584 N N . GLY A 1 207 ? 10.969 10.548 14.211 1.00 93.81 207 GLY A N 1
ATOM 1585 C CA . GLY A 1 207 ? 9.717 11.292 14.329 1.00 93.81 207 GLY A CA 1
ATOM 1586 C C . GLY A 1 207 ? 9.791 12.631 13.594 1.00 93.81 207 GLY A C 1
ATOM 1587 O O . GLY A 1 207 ? 10.649 13.452 13.901 1.00 93.81 207 GLY A O 1
ATOM 1588 N N . GLY A 1 208 ? 8.860 12.857 12.665 1.00 91.69 208 GLY A N 1
ATOM 1589 C CA . GLY A 1 208 ? 8.816 14.052 11.816 1.00 91.69 208 GLY A CA 1
ATOM 1590 C C . GLY A 1 208 ? 9.329 13.825 10.392 1.00 91.69 208 GLY A C 1
ATOM 1591 O O . GLY A 1 208 ? 9.040 14.649 9.529 1.00 91.69 208 GLY A O 1
ATOM 1592 N N . ASP A 1 209 ? 10.006 12.704 10.129 1.00 94.38 209 ASP A N 1
ATOM 1593 C CA . ASP A 1 209 ? 10.440 12.333 8.783 1.00 94.38 209 ASP A CA 1
ATOM 1594 C C . ASP A 1 209 ? 9.286 11.764 7.943 1.00 94.38 209 ASP A C 1
ATOM 1596 O O . ASP A 1 209 ? 8.410 11.041 8.435 1.00 94.38 209 ASP A O 1
ATOM 1600 N N . GLY A 1 210 ? 9.354 12.007 6.634 1.00 94.44 210 GLY A N 1
ATOM 1601 C CA . GLY A 1 210 ? 8.437 11.480 5.634 1.00 94.44 210 GLY A CA 1
ATOM 1602 C C . GLY A 1 210 ? 7.578 12.558 4.968 1.00 94.44 210 GLY A C 1
ATOM 1603 O O . GLY A 1 210 ? 7.865 13.754 5.074 1.00 94.44 210 GLY A O 1
ATOM 1604 N N . PRO A 1 211 ? 6.523 12.142 4.245 1.00 95.19 211 PRO A N 1
ATOM 1605 C CA . PRO A 1 211 ? 5.693 13.053 3.468 1.00 95.19 211 PRO A CA 1
ATOM 1606 C C . PRO A 1 211 ? 4.871 13.988 4.365 1.00 95.19 211 PRO A C 1
ATOM 1608 O O . PRO A 1 211 ? 4.287 13.560 5.361 1.00 95.19 211 PRO A O 1
ATOM 1611 N N . ASN A 1 212 ? 4.753 15.254 3.961 1.00 94.31 212 ASN A N 1
ATOM 1612 C CA . ASN A 1 212 ? 3.948 16.270 4.638 1.00 94.31 212 ASN A CA 1
ATOM 1613 C C . ASN A 1 212 ? 2.686 16.575 3.821 1.00 94.31 212 ASN A C 1
ATOM 1615 O O . ASN A 1 212 ? 2.552 17.630 3.196 1.00 94.31 212 ASN A O 1
ATOM 1619 N N . TYR A 1 213 ? 1.762 15.614 3.796 1.00 93.31 213 TYR A N 1
ATOM 1620 C CA . TYR A 1 213 ? 0.519 15.740 3.041 1.00 93.31 213 TYR A CA 1
ATOM 1621 C C . TYR A 1 213 ? -0.412 16.785 3.662 1.00 93.31 213 TYR A C 1
ATOM 1623 O O . TYR A 1 213 ? -0.902 16.618 4.780 1.00 93.31 213 TYR A O 1
ATOM 1631 N N . GLN A 1 214 ? -0.705 17.838 2.902 1.00 89.19 214 GLN A N 1
ATOM 1632 C CA . GLN A 1 214 ? -1.653 18.883 3.279 1.00 89.19 214 GLN A CA 1
ATOM 1633 C C . GLN A 1 214 ? -2.952 18.730 2.486 1.00 89.19 214 GLN A C 1
ATOM 1635 O O . GLN A 1 214 ? -2.937 18.406 1.298 1.00 89.19 214 GLN A O 1
ATOM 1640 N N . LEU A 1 215 ? -4.086 18.965 3.147 1.00 84.12 215 LEU A N 1
ATOM 1641 C CA . LEU A 1 215 ? -5.350 19.169 2.447 1.00 84.12 215 LEU A CA 1
ATOM 1642 C C . LEU A 1 215 ? -5.334 20.597 1.898 1.00 84.12 215 LEU A C 1
ATOM 1644 O O . LEU A 1 215 ? -5.216 21.542 2.678 1.00 84.12 215 LEU A O 1
ATOM 1648 N N . ALA A 1 216 ? -5.395 20.722 0.574 1.00 58.53 216 ALA A N 1
ATOM 1649 C CA . ALA A 1 216 ? -5.603 21.999 -0.101 1.00 58.53 216 ALA A CA 1
ATOM 1650 C C . ALA A 1 216 ? -7.049 22.485 0.072 1.00 58.53 216 ALA A C 1
ATOM 1652 O O . ALA A 1 216 ? -7.962 21.623 0.097 1.00 58.53 216 ALA A O 1
#